Protein AF-A0A7S3WMW9-F1 (afdb_monomer_lite)

Structure (mmCIF, N/CA/C/O backbone):
data_AF-A0A7S3WMW9-F1
#
_entry.id   AF-A0A7S3WMW9-F1
#
loop_
_atom_site.group_PDB
_atom_site.id
_atom_site.type_symbol
_atom_site.label_atom_id
_atom_site.label_alt_id
_atom_site.label_comp_id
_atom_site.label_asym_id
_atom_site.label_entity_id
_atom_site.label_seq_id
_atom_site.pdbx_PDB_ins_code
_atom_site.Cartn_x
_atom_site.Cartn_y
_atom_site.Cartn_z
_atom_site.occupancy
_atom_site.B_iso_or_equiv
_atom_site.auth_seq_id
_atom_site.auth_comp_id
_atom_site.auth_asym_id
_atom_site.auth_atom_id
_atom_site.pdbx_PDB_model_num
ATOM 1 N N . PRO A 1 1 ? -44.914 -14.436 19.803 1.00 36.84 1 PRO A N 1
ATOM 2 C CA . PRO A 1 1 ? -43.518 -14.926 19.872 1.00 36.84 1 PRO A CA 1
ATOM 3 C C . PRO A 1 1 ? -42.727 -14.451 18.647 1.00 36.84 1 PRO A C 1
ATOM 5 O O . PRO A 1 1 ? -42.756 -15.069 17.588 1.00 36.84 1 PRO A O 1
ATOM 8 N N . SER A 1 2 ? -42.121 -13.276 18.787 1.00 37.09 2 SER A N 1
ATOM 9 C CA . SER A 1 2 ? -41.268 -12.629 17.792 1.00 37.09 2 SER A CA 1
ATOM 10 C C . SER A 1 2 ? -39.916 -13.338 17.712 1.00 37.09 2 SER A C 1
ATOM 12 O O . SER A 1 2 ? -39.215 -13.445 18.718 1.00 37.09 2 SER A O 1
ATOM 14 N N . LEU A 1 3 ? -39.563 -13.813 16.518 1.00 38.69 3 LEU A N 1
ATOM 15 C CA . LEU A 1 3 ? -38.209 -14.245 16.169 1.00 38.69 3 LEU A CA 1
ATOM 16 C C . LEU A 1 3 ? -37.216 -13.084 16.380 1.00 38.69 3 LEU A C 1
ATOM 18 O O . LEU A 1 3 ? -37.569 -11.941 16.075 1.00 38.69 3 LEU A O 1
ATOM 22 N N . PRO A 1 4 ? -35.995 -13.338 16.882 1.00 40.91 4 PRO A N 1
ATOM 23 C CA . PRO A 1 4 ? -34.992 -12.293 17.014 1.00 40.91 4 PRO A CA 1
ATOM 24 C C . PRO A 1 4 ? -34.474 -11.863 15.627 1.00 40.91 4 PRO A C 1
ATOM 26 O O . PRO A 1 4 ? -34.309 -12.706 14.739 1.00 40.91 4 PRO A O 1
ATOM 29 N N . PRO A 1 5 ? -34.184 -10.566 15.418 1.00 43.53 5 PRO A N 1
ATOM 30 C CA . PRO A 1 5 ? -33.549 -10.077 14.205 1.00 43.53 5 PRO A CA 1
ATOM 31 C C . PRO A 1 5 ? -32.049 -10.365 14.305 1.00 43.53 5 PRO A C 1
ATOM 33 O O . PRO A 1 5 ? -31.257 -9.524 14.718 1.00 43.53 5 PRO A O 1
ATOM 36 N N . SER A 1 6 ? -31.648 -11.588 13.985 1.00 45.81 6 SER A N 1
ATOM 37 C CA . SER A 1 6 ? -30.246 -12.000 14.075 1.00 45.81 6 SER A CA 1
ATOM 38 C C . SER A 1 6 ? -29.834 -12.768 12.835 1.00 45.81 6 SER A C 1
ATOM 40 O O . SER A 1 6 ? -29.403 -13.898 12.969 1.00 45.81 6 SER A O 1
ATOM 42 N N . LEU A 1 7 ? -30.007 -12.204 11.632 1.00 39.94 7 LEU A N 1
ATOM 43 C CA . LEU A 1 7 ? -29.475 -12.824 10.406 1.00 39.94 7 LEU A CA 1
ATOM 44 C C . LEU A 1 7 ? -29.319 -11.867 9.201 1.00 39.94 7 LEU A C 1
ATOM 46 O O . LEU A 1 7 ? -29.367 -12.320 8.065 1.00 39.94 7 LEU A O 1
ATOM 50 N N . LEU A 1 8 ? -29.111 -10.556 9.402 1.00 37.69 8 LEU A N 1
ATOM 51 C CA . LEU A 1 8 ? -28.807 -9.617 8.300 1.00 37.69 8 LEU A CA 1
ATOM 52 C C . LEU A 1 8 ? -27.834 -8.493 8.710 1.00 37.69 8 LEU A C 1
ATOM 54 O O . LEU A 1 8 ? -28.083 -7.314 8.484 1.00 37.69 8 LEU A O 1
ATOM 58 N N . LEU A 1 9 ? -26.685 -8.852 9.282 1.00 44.34 9 LEU A N 1
ATOM 59 C CA . LEU A 1 9 ? -25.475 -8.033 9.160 1.00 44.34 9 LEU A CA 1
ATOM 60 C C . LEU A 1 9 ? -24.528 -8.774 8.219 1.00 44.34 9 LEU A C 1
ATOM 62 O O . LEU A 1 9 ? -23.533 -9.359 8.633 1.00 44.34 9 LEU A O 1
ATOM 66 N N . THR A 1 10 ? -24.841 -8.757 6.923 1.00 47.41 10 THR A N 1
ATOM 67 C CA . THR A 1 10 ? -23.820 -8.931 5.884 1.00 47.41 10 THR A CA 1
ATOM 68 C C . THR A 1 10 ? -22.905 -7.711 5.962 1.00 47.41 10 THR A C 1
ATOM 70 O O . THR A 1 10 ? -23.066 -6.747 5.212 1.00 47.41 10 THR A O 1
ATOM 73 N N . GLY A 1 11 ? -22.028 -7.688 6.969 1.00 57.97 11 GLY A N 1
ATOM 74 C CA . GLY A 1 11 ? -21.088 -6.603 7.198 1.00 57.97 11 GLY A CA 1
ATOM 75 C C . GLY A 1 11 ? -20.238 -6.442 5.949 1.00 57.97 11 GLY A C 1
ATOM 76 O O . GLY A 1 11 ? -19.533 -7.365 5.547 1.00 57.97 11 GLY A O 1
ATOM 77 N N . ARG A 1 12 ? -20.331 -5.289 5.283 1.00 66.31 12 ARG A N 1
ATOM 78 C CA . ARG A 1 12 ? -19.432 -4.986 4.169 1.00 66.31 12 ARG A CA 1
ATOM 79 C C . ARG A 1 12 ? -18.025 -4.885 4.743 1.00 66.31 12 ARG A C 1
ATOM 81 O O . ARG A 1 12 ? -17.668 -3.889 5.358 1.00 66.31 12 ARG A O 1
ATOM 88 N N . HIS A 1 13 ? -17.238 -5.932 4.529 1.00 79.88 13 HIS A N 1
ATOM 89 C CA . HIS A 1 13 ? -15.827 -5.975 4.899 1.00 79.88 13 HIS A CA 1
ATOM 90 C C . HIS A 1 13 ? -14.958 -5.101 3.989 1.00 79.88 13 HIS A C 1
ATOM 92 O O . HIS A 1 13 ? -13.780 -4.956 4.277 1.00 79.88 13 HIS A O 1
ATOM 98 N N . LEU A 1 14 ? -15.527 -4.529 2.919 1.00 89.38 14 LEU A N 1
ATOM 99 C CA . LEU A 1 14 ? -14.852 -3.685 1.941 1.00 89.38 14 LEU A CA 1
ATOM 100 C C . LEU A 1 14 ? -15.710 -2.457 1.594 1.00 89.38 14 LEU A C 1
ATOM 102 O O . LEU A 1 14 ? -16.858 -2.590 1.150 1.00 89.38 14 LEU A O 1
ATOM 106 N N . ALA A 1 15 ? -15.116 -1.277 1.737 1.00 92.94 15 ALA A N 1
ATOM 107 C CA . ALA A 1 15 ? -15.576 -0.028 1.131 1.00 92.94 15 ALA A CA 1
ATOM 108 C C . ALA A 1 15 ? -14.519 0.477 0.142 1.00 92.94 15 ALA A C 1
ATOM 110 O O . ALA A 1 15 ? -13.333 0.205 0.335 1.00 92.94 15 ALA A O 1
ATOM 111 N N . VAL A 1 16 ? -14.950 1.149 -0.927 1.00 94.25 16 VAL A N 1
ATOM 112 C CA . VAL A 1 16 ? -14.072 1.654 -1.989 1.00 94.25 16 VAL A CA 1
ATOM 113 C C . VAL A 1 16 ? -14.471 3.084 -2.316 1.00 94.25 16 VAL A C 1
ATOM 115 O O . VAL A 1 16 ? -15.609 3.297 -2.723 1.00 94.25 16 VAL A O 1
ATOM 118 N N . GLU A 1 17 ? -13.515 4.004 -2.209 1.00 95.00 17 GLU A N 1
ATOM 119 C CA . GLU A 1 17 ? -13.615 5.376 -2.712 1.00 95.00 17 GLU A CA 1
ATOM 120 C C . GLU A 1 17 ? -12.823 5.470 -4.027 1.00 95.00 17 GLU A C 1
ATOM 122 O O . GLU A 1 17 ? -11.585 5.541 -4.002 1.00 95.00 17 GLU A O 1
ATOM 127 N N . PRO A 1 18 ? -13.482 5.351 -5.194 1.00 93.06 18 PRO A N 1
ATOM 128 C CA . PRO A 1 18 ? -12.828 5.543 -6.482 1.00 93.06 18 PRO A CA 1
ATOM 129 C C . PRO A 1 18 ? -12.613 7.034 -6.735 1.00 93.06 18 PRO A C 1
ATOM 131 O O . PRO A 1 18 ? -13.447 7.832 -6.324 1.00 93.06 18 PRO A O 1
ATOM 134 N N . ALA A 1 19 ? -11.561 7.398 -7.477 1.00 91.19 19 ALA A N 1
ATOM 135 C CA . ALA A 1 19 ? -11.359 8.794 -7.889 1.00 91.19 19 ALA A CA 1
ATOM 136 C C . ALA A 1 19 ? -11.361 9.761 -6.685 1.00 91.19 19 ALA A C 1
ATOM 138 O O . ALA A 1 19 ? -11.890 10.864 -6.752 1.00 91.19 19 ALA A O 1
ATOM 139 N N . ALA A 1 20 ? -10.825 9.299 -5.549 1.00 94.50 20 ALA A N 1
ATOM 140 C CA . ALA A 1 20 ? -10.916 10.032 -4.297 1.00 94.50 20 ALA A CA 1
ATOM 141 C C . ALA A 1 20 ? -10.121 11.340 -4.373 1.00 94.50 20 ALA A C 1
ATOM 143 O O . ALA A 1 20 ? -8.965 11.361 -4.816 1.00 94.50 20 ALA A O 1
ATOM 144 N N . SER A 1 21 ? -10.722 12.407 -3.866 1.00 96.38 21 SER A N 1
ATOM 145 C CA . SER A 1 21 ? -10.029 13.620 -3.462 1.00 96.38 21 SER A CA 1
ATOM 146 C C . SER A 1 21 ? -9.391 13.429 -2.085 1.00 96.38 21 SER A C 1
ATOM 148 O O . SER A 1 21 ? -9.721 12.508 -1.329 1.00 96.38 21 SER A O 1
ATOM 150 N N . ILE A 1 22 ? -8.483 14.330 -1.708 1.00 96.12 22 ILE A N 1
ATOM 151 C CA . ILE A 1 22 ? -7.931 14.331 -0.347 1.00 96.12 22 ILE A CA 1
ATOM 152 C C . ILE A 1 22 ? -9.018 14.563 0.719 1.00 96.12 22 ILE A C 1
ATOM 154 O O . ILE A 1 22 ? -8.889 14.079 1.844 1.00 96.12 22 ILE A O 1
ATOM 158 N N . GLY A 1 23 ? -10.098 15.268 0.358 1.00 95.88 23 GLY A N 1
ATOM 159 C CA . GLY A 1 23 ? -11.220 15.582 1.241 1.00 95.88 23 GLY A CA 1
ATOM 160 C C . GLY A 1 23 ? -12.137 14.395 1.536 1.00 95.88 23 GLY A C 1
ATOM 161 O O . GLY A 1 23 ? -12.837 14.427 2.544 1.00 95.88 23 GLY A O 1
ATOM 162 N N . ASP A 1 24 ? -12.098 13.337 0.722 1.00 95.88 24 ASP A N 1
ATOM 163 C CA . ASP A 1 24 ? -12.945 12.149 0.903 1.00 95.88 24 ASP A CA 1
ATOM 164 C C . ASP A 1 24 ? -12.414 11.199 1.982 1.00 95.88 24 ASP A C 1
ATOM 166 O O . ASP A 1 24 ? -13.161 10.393 2.541 1.00 95.88 24 ASP A O 1
ATOM 170 N N . LEU A 1 25 ? -11.127 11.307 2.328 1.00 95.69 25 LEU A N 1
ATOM 171 C CA . LEU A 1 25 ? -10.467 10.362 3.224 1.00 95.69 25 LEU A CA 1
ATOM 172 C C . LEU A 1 25 ? -11.045 10.393 4.647 1.00 95.69 25 LEU A C 1
ATOM 174 O O . LEU A 1 25 ? -11.422 9.343 5.168 1.00 95.69 25 LEU A O 1
ATOM 178 N N . ALA A 1 26 ? -11.140 11.564 5.283 1.00 95.69 26 ALA A N 1
ATOM 179 C CA . ALA A 1 26 ? -11.686 11.660 6.639 1.00 95.69 26 ALA A CA 1
ATOM 180 C C . ALA A 1 26 ? -13.173 11.240 6.722 1.00 95.69 26 ALA A C 1
ATOM 182 O O . ALA A 1 26 ? -13.501 10.433 7.601 1.00 95.69 26 ALA A O 1
ATOM 183 N N . PRO A 1 27 ? -14.071 11.686 5.815 1.00 95.69 27 PRO A N 1
ATOM 184 C CA . PRO A 1 27 ? -15.439 11.176 5.737 1.00 95.69 27 PRO A CA 1
ATOM 185 C C . PRO A 1 27 ? -15.517 9.653 5.583 1.00 95.69 27 PRO A C 1
ATOM 187 O O . PRO A 1 27 ? -16.262 9.011 6.324 1.00 95.69 27 PRO A O 1
ATOM 190 N N . ALA A 1 28 ? -14.722 9.058 4.687 1.00 94.81 28 ALA A N 1
ATOM 191 C CA . ALA A 1 28 ? -14.721 7.612 4.459 1.00 94.81 28 ALA A CA 1
ATOM 192 C C . ALA A 1 28 ? -14.232 6.832 5.689 1.00 94.81 28 ALA A C 1
ATOM 194 O O . ALA A 1 28 ? -14.814 5.814 6.073 1.00 94.81 28 ALA A O 1
ATOM 195 N N . VAL A 1 29 ? -13.186 7.325 6.357 1.00 94.94 29 VAL A N 1
ATOM 196 C CA . VAL A 1 29 ? -12.666 6.736 7.598 1.00 94.94 29 VAL A CA 1
ATOM 197 C C . VAL A 1 29 ? -13.723 6.755 8.698 1.00 94.94 29 VAL A C 1
ATOM 199 O O . VAL A 1 29 ? -13.946 5.725 9.337 1.00 94.94 29 VAL A O 1
ATOM 202 N N . LEU A 1 30 ? -14.409 7.885 8.882 1.00 94.44 30 LEU A N 1
ATOM 203 C CA . LEU A 1 30 ? -15.469 8.022 9.878 1.00 94.44 30 LEU A CA 1
ATOM 204 C C . LEU A 1 30 ? -16.670 7.120 9.560 1.00 94.44 30 LEU A C 1
ATOM 206 O O . LEU A 1 30 ? -17.203 6.462 10.452 1.00 94.44 30 LEU A O 1
ATOM 210 N N . ALA A 1 31 ? -17.078 7.061 8.290 1.00 93.25 31 ALA A N 1
ATOM 211 C CA . ALA A 1 31 ? -18.225 6.276 7.847 1.00 93.25 31 ALA A CA 1
ATOM 212 C C . ALA A 1 31 ? -17.987 4.760 7.947 1.00 93.25 31 ALA A C 1
ATOM 214 O O . ALA A 1 31 ? -18.914 4.005 8.246 1.00 93.25 31 ALA A O 1
ATOM 215 N N . HIS A 1 32 ? -16.758 4.302 7.695 1.00 92.81 32 HIS A N 1
ATOM 216 C CA . HIS A 1 32 ? -16.450 2.874 7.573 1.00 92.81 32 HIS A CA 1
ATOM 217 C C . HIS A 1 32 ? -15.672 2.284 8.748 1.00 92.81 32 HIS A C 1
ATOM 219 O O . HIS A 1 32 ? -15.615 1.059 8.871 1.00 92.81 32 HIS A O 1
ATOM 225 N N . ASN A 1 33 ? -15.093 3.119 9.616 1.00 92.62 33 ASN A N 1
ATOM 226 C CA . ASN A 1 33 ? -14.301 2.711 10.780 1.00 92.62 33 ASN A CA 1
ATOM 227 C C . ASN A 1 33 ? -13.330 1.541 10.466 1.00 92.62 33 ASN A C 1
ATOM 229 O O . ASN A 1 33 ? -13.438 0.449 11.055 1.00 92.62 33 ASN A O 1
ATOM 233 N N . PRO A 1 34 ? -12.435 1.721 9.472 1.00 95.19 34 PRO A N 1
ATOM 234 C CA . PRO A 1 34 ? -11.646 0.636 8.904 1.00 95.19 34 PRO A CA 1
ATOM 235 C C . PRO A 1 34 ? -10.569 0.123 9.860 1.00 95.19 34 PRO A C 1
ATOM 237 O O . PRO A 1 34 ? -10.027 0.861 10.679 1.00 95.19 34 PRO A O 1
ATOM 240 N N . ARG A 1 35 ? -10.189 -1.149 9.696 1.00 95.88 35 ARG A N 1
ATOM 241 C CA . ARG A 1 35 ? -8.972 -1.718 10.300 1.00 95.88 35 ARG A CA 1
ATOM 242 C C . ARG A 1 35 ? -7.744 -1.512 9.420 1.00 95.88 35 ARG A C 1
ATOM 244 O O . ARG A 1 35 ? -6.632 -1.399 9.933 1.00 95.88 35 ARG A O 1
ATOM 251 N N . ILE A 1 36 ? -7.942 -1.481 8.104 1.00 97.62 36 ILE A N 1
ATOM 252 C CA . ILE A 1 36 ? -6.885 -1.288 7.111 1.00 97.62 36 ILE A CA 1
ATOM 253 C C . ILE A 1 36 ? -7.376 -0.285 6.074 1.00 97.62 36 ILE A C 1
ATOM 255 O O . ILE A 1 36 ? -8.487 -0.445 5.569 1.00 97.62 36 ILE A O 1
ATOM 259 N N . ILE A 1 37 ? -6.543 0.699 5.744 1.00 97.69 37 ILE A N 1
ATOM 260 C CA . ILE A 1 37 ? -6.730 1.604 4.604 1.00 97.69 37 ILE A CA 1
ATOM 261 C C . ILE A 1 37 ? -5.693 1.240 3.545 1.00 97.69 37 ILE A C 1
ATOM 263 O O . ILE A 1 37 ? -4.505 1.198 3.846 1.00 97.69 37 ILE A O 1
ATOM 267 N N . LEU A 1 38 ? -6.123 1.000 2.313 1.00 97.38 38 LEU A N 1
ATOM 268 C CA . LEU A 1 38 ? -5.262 0.851 1.143 1.00 97.38 38 LEU A CA 1
ATOM 269 C C . LEU A 1 38 ? -5.376 2.096 0.288 1.00 97.38 38 LEU A C 1
ATOM 271 O O . LEU A 1 38 ? -6.463 2.377 -0.196 1.00 97.38 38 LEU A O 1
ATOM 275 N N . PHE A 1 39 ? -4.264 2.771 0.031 1.00 97.31 39 PHE A N 1
ATOM 276 C CA . PHE A 1 39 ? -4.144 3.626 -1.141 1.00 97.31 39 PHE A CA 1
ATOM 277 C C . PHE A 1 39 ? -3.572 2.783 -2.278 1.00 97.31 39 PHE A C 1
ATOM 279 O O . PHE A 1 39 ? -2.481 2.236 -2.127 1.00 97.31 39 PHE A O 1
ATOM 286 N N . SER A 1 40 ? -4.275 2.679 -3.404 1.00 94.69 40 SER A N 1
ATOM 287 C CA . SER A 1 40 ? -3.759 2.031 -4.610 1.00 94.69 40 SER A CA 1
ATOM 288 C C . SER A 1 40 ? -3.815 3.008 -5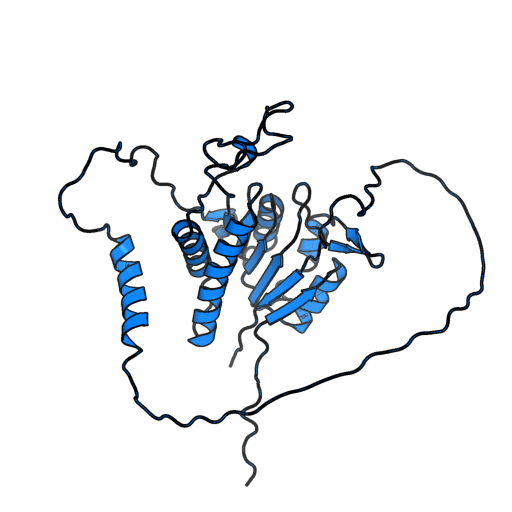.772 1.00 94.69 40 SER A C 1
ATOM 290 O O . SER A 1 40 ? -4.901 3.358 -6.233 1.00 94.69 40 SER A O 1
ATOM 292 N N . GLY A 1 41 ? -2.650 3.437 -6.249 1.00 92.19 41 GLY A N 1
ATOM 293 C CA . GLY A 1 41 ? -2.566 4.438 -7.302 1.00 92.19 41 GLY A CA 1
ATOM 294 C C . GLY A 1 41 ? -1.143 4.905 -7.565 1.00 92.19 41 GLY A C 1
ATOM 295 O O . GLY A 1 41 ? -0.170 4.385 -7.013 1.00 92.19 41 GLY A O 1
ATOM 296 N N . HIS A 1 42 ? -1.030 5.911 -8.425 1.00 93.31 42 HIS A N 1
ATOM 297 C CA . HIS A 1 42 ? 0.254 6.522 -8.722 1.00 93.31 42 HIS A CA 1
ATOM 298 C C . HIS A 1 42 ? 0.729 7.411 -7.577 1.00 93.31 42 HIS A C 1
ATOM 300 O O . HIS A 1 42 ? -0.044 7.986 -6.809 1.00 93.31 42 HIS A O 1
ATOM 306 N N . SER A 1 43 ? 2.040 7.553 -7.513 1.00 93.06 43 SER A N 1
ATOM 307 C CA . SER A 1 43 ? 2.717 8.506 -6.659 1.00 93.06 43 SER A CA 1
ATOM 308 C C . SER A 1 43 ? 3.819 9.175 -7.462 1.00 93.06 43 SER A C 1
ATOM 310 O O . SER A 1 43 ? 4.509 8.546 -8.268 1.00 93.06 43 SER A O 1
ATOM 312 N N . PHE A 1 44 ? 3.986 10.469 -7.238 1.00 92.19 44 PHE A N 1
ATOM 313 C CA . PHE A 1 44 ? 4.957 11.292 -7.939 1.00 92.19 44 PHE A CA 1
ATOM 314 C C . PHE A 1 44 ? 5.875 11.912 -6.899 1.00 92.19 44 PHE A C 1
ATOM 316 O O . PHE A 1 44 ? 5.426 12.647 -6.025 1.00 92.19 44 PHE A O 1
ATOM 323 N N . MET A 1 45 ? 7.162 11.557 -6.954 1.00 85.88 45 MET A N 1
ATOM 324 C CA . MET A 1 45 ? 8.167 11.999 -5.975 1.00 85.88 45 MET A CA 1
ATOM 325 C C . MET A 1 45 ? 7.762 11.714 -4.511 1.00 85.88 45 MET A C 1
ATOM 327 O O . MET A 1 45 ? 8.101 12.465 -3.602 1.00 85.88 45 MET A O 1
ATOM 331 N N . GLY A 1 46 ? 7.018 10.625 -4.284 1.00 82.94 46 GLY A N 1
ATOM 332 C CA . GLY A 1 46 ? 6.536 10.213 -2.961 1.00 82.94 46 GLY A CA 1
ATOM 333 C C . GLY A 1 46 ? 5.219 10.853 -2.502 1.00 82.94 46 GLY A C 1
ATOM 334 O O . GLY A 1 46 ? 4.693 10.431 -1.472 1.00 82.94 46 GLY A O 1
ATOM 335 N N . SER A 1 47 ? 4.651 11.801 -3.256 1.00 92.25 47 SER A N 1
ATOM 336 C CA . SER A 1 47 ? 3.285 12.299 -3.037 1.00 92.25 47 SER A CA 1
ATOM 337 C C . SER A 1 47 ? 2.267 11.390 -3.713 1.00 92.25 47 SER A C 1
ATOM 339 O O . SER A 1 47 ? 2.466 10.981 -4.856 1.00 92.25 47 SER A O 1
ATOM 341 N N . LEU A 1 48 ? 1.180 11.072 -3.015 1.00 96.56 48 LEU A N 1
ATOM 342 C CA . LEU A 1 48 ? 0.085 10.255 -3.541 1.00 96.56 48 LEU A CA 1
ATOM 343 C C . LEU A 1 48 ? -0.753 11.068 -4.535 1.00 96.56 48 LEU A C 1
ATOM 345 O O . LEU A 1 48 ? -1.021 12.238 -4.279 1.00 96.56 48 LEU A O 1
ATOM 349 N N . ALA A 1 49 ? -1.173 10.452 -5.640 1.00 96.69 49 ALA A N 1
ATOM 350 C CA . ALA A 1 49 ? -2.065 11.080 -6.610 1.00 96.69 49 ALA A CA 1
ATOM 351 C C . ALA A 1 49 ? -3.537 10.934 -6.191 1.00 96.69 49 ALA A C 1
ATOM 353 O O . ALA A 1 49 ? -4.075 9.821 -6.175 1.00 96.69 49 ALA A O 1
ATOM 354 N N . PHE A 1 50 ? -4.167 12.067 -5.890 1.00 96.69 50 PHE A N 1
ATOM 355 C CA . PHE A 1 50 ? -5.607 12.213 -5.660 1.00 96.69 50 PHE A CA 1
ATOM 356 C C . PHE A 1 50 ? -6.267 12.916 -6.851 1.00 96.69 50 PHE A C 1
ATOM 358 O O . PHE A 1 50 ? -5.578 13.403 -7.748 1.00 96.69 50 PHE A O 1
ATOM 365 N N . GLU A 1 51 ? -7.593 12.947 -6.878 1.00 95.94 51 GLU A N 1
ATOM 366 C CA . GLU A 1 51 ? -8.371 13.591 -7.937 1.00 95.94 51 GLU A CA 1
ATOM 367 C C . GLU A 1 51 ? -8.981 14.910 -7.441 1.00 95.94 51 GLU A C 1
ATOM 369 O O . GLU A 1 51 ? -9.471 15.004 -6.316 1.00 95.94 51 GLU A O 1
ATOM 374 N N . LEU A 1 52 ? -8.911 15.951 -8.270 1.00 94.44 52 LEU A N 1
ATOM 375 C CA . LEU A 1 52 ? -9.663 17.194 -8.088 1.00 94.44 52 LEU A CA 1
ATOM 376 C C . LEU A 1 52 ? -11.057 17.061 -8.708 1.00 94.44 52 LEU A C 1
ATOM 378 O O . LEU A 1 52 ? -11.255 16.265 -9.621 1.00 94.44 52 LEU A O 1
ATOM 382 N N . ASP A 1 53 ? -11.985 17.936 -8.320 1.00 91.69 53 ASP A N 1
ATOM 383 C CA . ASP A 1 53 ? -13.364 17.967 -8.841 1.00 91.69 53 ASP A CA 1
ATOM 384 C C . ASP A 1 53 ? -13.465 18.062 -10.378 1.00 91.69 53 ASP A C 1
ATOM 386 O O . ASP A 1 53 ? -14.483 17.708 -10.970 1.00 91.69 53 ASP A O 1
ATOM 390 N N . ASP A 1 54 ? -12.418 18.556 -11.045 1.00 92.69 54 ASP A N 1
ATOM 391 C CA . ASP A 1 54 ? -12.338 18.664 -12.504 1.00 92.69 54 ASP A CA 1
ATOM 392 C C . ASP A 1 54 ? -11.604 17.494 -13.190 1.00 92.69 54 ASP A C 1
ATOM 394 O O . ASP A 1 54 ? -11.312 17.561 -14.389 1.00 92.69 54 ASP A O 1
ATOM 398 N N . GLY A 1 55 ? -11.307 16.424 -12.448 1.00 91.31 55 GLY A N 1
ATOM 399 C CA . GLY A 1 55 ? -10.643 15.211 -12.928 1.00 91.31 55 GLY A CA 1
ATOM 400 C C . GLY A 1 55 ? -9.129 15.344 -13.119 1.00 91.31 55 GLY A C 1
ATOM 401 O O . GLY A 1 55 ? -8.492 14.455 -13.690 1.00 91.31 55 GLY A O 1
ATOM 402 N N . ARG A 1 56 ? -8.521 16.463 -12.700 1.00 94.38 56 ARG A N 1
ATOM 403 C CA . ARG A 1 56 ? -7.058 16.619 -12.699 1.00 94.38 56 ARG A CA 1
ATOM 404 C C . ARG A 1 56 ? -6.429 15.940 -11.485 1.00 94.38 56 ARG A C 1
ATOM 406 O O . ARG A 1 56 ? -7.071 15.726 -10.464 1.00 94.38 56 ARG A O 1
ATOM 413 N N . ILE A 1 57 ? -5.134 15.646 -11.601 1.00 95.19 57 ILE A N 1
ATOM 414 C CA . ILE A 1 57 ? -4.339 15.079 -10.509 1.00 95.19 57 ILE A CA 1
ATOM 415 C C . ILE A 1 57 ? -4.038 16.166 -9.473 1.00 95.19 57 ILE A C 1
ATOM 417 O O . ILE A 1 57 ? -3.490 17.215 -9.818 1.00 95.19 57 ILE A O 1
ATOM 421 N N . ASP A 1 58 ? -4.326 15.861 -8.213 1.00 96.00 58 ASP A N 1
ATOM 422 C CA . ASP A 1 58 ? -3.809 16.550 -7.036 1.00 96.00 58 ASP A CA 1
ATOM 423 C C . ASP A 1 58 ? -2.650 15.758 -6.413 1.00 96.00 58 ASP A C 1
ATOM 425 O O . ASP A 1 58 ? -2.666 14.525 -6.365 1.00 96.00 58 ASP A O 1
ATOM 429 N N . LEU A 1 59 ? -1.642 16.474 -5.914 1.00 96.56 59 LEU A N 1
ATOM 430 C CA . LEU A 1 59 ? -0.475 15.918 -5.223 1.00 96.56 59 LEU A CA 1
ATOM 431 C C . LEU A 1 59 ? -0.347 16.572 -3.843 1.00 96.56 59 LEU A C 1
ATOM 433 O O . LEU A 1 59 ? 0.583 17.359 -3.618 1.00 96.56 59 LEU A O 1
ATOM 437 N N . PRO A 1 60 ? -1.270 16.274 -2.913 1.00 95.56 60 PRO A N 1
ATOM 438 C CA . PRO A 1 60 ? -1.284 16.911 -1.611 1.00 95.56 60 PRO A CA 1
ATOM 439 C C . PRO A 1 60 ? 0.027 16.646 -0.853 1.00 95.56 60 PRO A C 1
ATOM 441 O O . PRO A 1 60 ? 0.622 15.565 -0.965 1.00 95.56 60 PRO A O 1
ATOM 444 N N . PRO A 1 61 ? 0.503 17.614 -0.049 1.00 95.62 61 PRO A N 1
ATOM 445 C CA . PRO A 1 61 ? 1.666 17.399 0.799 1.00 95.62 61 PRO A CA 1
ATOM 446 C C . PRO A 1 61 ? 1.373 16.305 1.833 1.00 95.62 61 PRO A C 1
ATOM 448 O O . PRO A 1 61 ? 0.237 16.139 2.271 1.00 95.62 61 PRO A O 1
ATOM 451 N N . ALA A 1 62 ? 2.414 15.611 2.303 1.00 95.00 62 ALA A N 1
ATOM 452 C CA . ALA A 1 62 ? 2.279 14.531 3.289 1.00 95.00 62 ALA A CA 1
ATOM 453 C C . ALA A 1 62 ? 1.426 14.920 4.513 1.00 95.00 62 ALA A C 1
ATOM 455 O O . ALA A 1 62 ? 0.579 14.142 4.940 1.00 95.00 62 ALA A O 1
ATO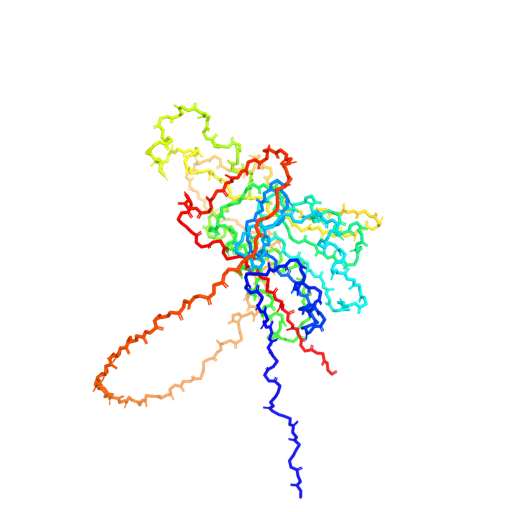M 456 N N . ALA A 1 63 ? 1.600 16.142 5.028 1.00 96.12 63 ALA A N 1
ATOM 457 C CA . ALA A 1 63 ? 0.843 16.651 6.172 1.00 96.12 63 ALA A CA 1
ATOM 458 C C . ALA A 1 63 ? -0.676 16.699 5.922 1.00 96.12 63 ALA A C 1
ATOM 460 O O . ALA A 1 63 ? -1.444 16.474 6.850 1.00 96.12 63 ALA A O 1
ATOM 461 N N . ALA A 1 64 ? -1.111 16.951 4.682 1.00 96.25 64 ALA A N 1
ATOM 462 C CA . ALA A 1 64 ? -2.528 16.983 4.333 1.00 96.25 64 ALA A CA 1
ATOM 463 C C . ALA A 1 64 ? -3.162 15.588 4.344 1.00 96.25 64 ALA A C 1
ATOM 465 O O . ALA A 1 64 ? -4.327 15.476 4.696 1.00 96.25 64 ALA A O 1
ATOM 466 N N . PHE A 1 65 ? -2.407 14.536 4.001 1.00 96.31 65 PHE A N 1
ATOM 467 C CA . PHE A 1 65 ? -2.860 13.147 4.145 1.00 96.31 65 PHE A CA 1
ATOM 468 C C . PHE A 1 65 ? -2.878 12.714 5.609 1.00 96.31 65 PHE A C 1
ATOM 470 O O . PHE A 1 65 ? -3.851 12.123 6.069 1.00 96.31 65 PHE A O 1
ATOM 477 N N . ILE A 1 66 ? -1.811 13.022 6.352 1.00 96.81 66 ILE A N 1
ATOM 478 C CA . ILE A 1 66 ? -1.686 12.618 7.755 1.00 96.81 66 ILE A CA 1
ATOM 479 C C . ILE A 1 66 ? -2.789 13.258 8.606 1.00 96.81 66 ILE A C 1
ATOM 481 O O . ILE A 1 66 ? -3.391 12.570 9.423 1.00 96.81 66 ILE A O 1
ATOM 485 N N . SER A 1 67 ? -3.133 14.526 8.356 1.00 96.31 67 SER A N 1
ATOM 486 C CA . SER A 1 67 ? -4.193 15.224 9.093 1.00 96.31 67 SER A CA 1
ATOM 487 C C . SER A 1 67 ? -5.601 14.654 8.886 1.00 96.31 67 SER A C 1
ATOM 489 O O . SER A 1 67 ? -6.489 14.965 9.678 1.00 96.31 67 SER A O 1
ATOM 491 N N . GLN A 1 68 ? -5.820 13.809 7.870 1.00 95.75 68 GLN A N 1
ATOM 492 C CA . GLN A 1 68 ? -7.097 13.104 7.679 1.00 95.75 68 GLN A CA 1
ATOM 493 C C . GLN A 1 68 ? -7.259 11.901 8.614 1.00 95.75 68 GLN A C 1
ATOM 495 O O . GLN A 1 68 ? -8.332 11.301 8.667 1.00 95.75 68 GLN A O 1
ATOM 500 N N . LEU A 1 69 ? -6.195 11.507 9.318 1.00 95.94 69 LEU A N 1
ATOM 501 C CA . LEU A 1 69 ? -6.164 10.320 10.157 1.00 95.94 69 LEU A CA 1
ATOM 502 C C . LEU A 1 69 ? -5.906 10.716 11.611 1.00 95.94 69 LEU A C 1
ATOM 504 O O . LEU A 1 69 ? -4.977 11.450 11.931 1.00 95.94 69 LEU A O 1
ATOM 508 N N . SER A 1 70 ? -6.717 10.180 12.515 1.00 94.50 70 SER A N 1
ATOM 509 C CA . SER A 1 70 ? -6.488 10.284 13.953 1.00 94.50 70 SER A CA 1
ATOM 510 C C . SER A 1 70 ? -6.998 9.035 14.659 1.00 94.50 70 SER A C 1
ATOM 512 O O . SER A 1 70 ? -7.793 8.268 14.109 1.00 94.50 70 SER A O 1
ATOM 514 N N . ARG A 1 71 ? -6.544 8.807 15.894 1.00 93.38 71 ARG A N 1
ATOM 515 C CA . ARG A 1 71 ? -7.008 7.665 16.692 1.00 93.38 71 ARG A CA 1
ATOM 516 C C . ARG A 1 71 ? -8.472 7.826 17.103 1.00 93.38 71 ARG A C 1
ATOM 518 O O . ARG A 1 71 ? -9.175 6.832 17.243 1.00 93.38 71 ARG A O 1
ATOM 525 N N . GLU A 1 72 ? -8.928 9.059 17.266 1.00 93.38 72 GLU A N 1
ATOM 526 C CA . GLU A 1 72 ? -10.301 9.398 17.627 1.00 93.38 72 GLU A CA 1
ATOM 527 C C . GLU A 1 72 ? -11.256 9.133 16.458 1.00 93.38 72 GLU A C 1
ATOM 529 O O . GLU A 1 72 ? -12.322 8.557 16.660 1.00 93.38 72 GLU A O 1
ATOM 534 N N . ALA A 1 73 ? -10.859 9.501 15.234 1.00 89.50 73 ALA A N 1
ATOM 535 C CA . ALA A 1 73 ? -11.655 9.275 14.028 1.00 89.50 73 ALA A CA 1
ATOM 536 C C . ALA A 1 73 ? -11.572 7.824 13.523 1.00 89.50 73 ALA A C 1
ATOM 538 O O . ALA A 1 73 ? -12.524 7.321 12.930 1.00 89.50 73 ALA A O 1
ATOM 539 N N . ALA A 1 74 ? -10.448 7.141 13.768 1.00 91.75 74 ALA A N 1
ATOM 540 C CA . ALA A 1 74 ? -10.166 5.797 13.269 1.00 91.75 74 ALA A CA 1
ATOM 541 C C . ALA A 1 74 ? -9.725 4.835 14.393 1.00 91.75 74 ALA A C 1
ATOM 543 O O . ALA A 1 74 ? -8.628 4.268 14.337 1.00 91.75 74 ALA A O 1
ATOM 544 N N . PRO A 1 75 ? -10.557 4.591 15.423 1.00 94.19 75 PRO A N 1
ATOM 545 C CA . PRO A 1 75 ? -10.148 3.850 16.622 1.00 94.19 75 PRO A CA 1
ATOM 546 C C . PRO A 1 75 ? -9.748 2.396 16.347 1.00 94.19 75 PRO A C 1
ATOM 548 O O . PRO A 1 75 ? -9.058 1.769 17.152 1.00 94.19 75 PRO A O 1
ATOM 551 N N . ARG A 1 76 ? -10.187 1.841 15.214 1.00 94.56 76 ARG A N 1
ATOM 552 C CA . ARG A 1 76 ? -9.916 0.458 14.807 1.00 94.56 76 ARG A CA 1
ATOM 553 C C . ARG A 1 76 ? -8.774 0.320 13.821 1.00 94.56 76 ARG A C 1
ATOM 555 O O . ARG A 1 76 ? -8.399 -0.820 13.536 1.00 94.56 76 ARG A O 1
ATOM 562 N N . LEU A 1 77 ? -8.262 1.429 13.294 1.00 97.06 77 LEU A N 1
ATOM 563 C CA . LEU A 1 77 ? -7.223 1.407 12.284 1.00 97.06 77 LEU A CA 1
ATOM 564 C C . LEU A 1 77 ? -5.968 0.756 12.877 1.00 97.06 77 LEU A C 1
ATOM 566 O O . LEU A 1 77 ? -5.592 0.984 14.025 1.00 97.06 77 LEU A O 1
ATOM 570 N N . GLN A 1 78 ? -5.355 -0.124 12.099 1.00 97.06 78 GLN A N 1
ATOM 571 C CA . GLN A 1 78 ? -4.148 -0.865 12.470 1.00 97.06 78 GLN A CA 1
ATOM 572 C C . GLN A 1 78 ? -3.074 -0.713 11.403 1.00 97.06 78 GLN A C 1
ATOM 574 O O . GLN A 1 78 ? -1.886 -0.725 11.724 1.00 97.06 78 GLN A O 1
ATOM 579 N N . CYS A 1 79 ? -3.484 -0.573 10.137 1.00 98.44 79 CYS A N 1
ATOM 580 C CA . CYS A 1 79 ? -2.556 -0.472 9.028 1.00 98.44 79 CYS A CA 1
ATOM 581 C C . CYS A 1 79 ? -3.008 0.508 7.945 1.00 98.44 79 CYS A C 1
ATOM 583 O O . CYS A 1 79 ? -4.170 0.512 7.542 1.00 98.44 79 CYS A O 1
ATOM 585 N N . VAL A 1 80 ? -2.058 1.290 7.436 1.00 98.56 80 VAL A N 1
ATOM 586 C CA . VAL A 1 80 ? -2.179 1.966 6.141 1.00 98.56 80 VAL A CA 1
ATOM 587 C C . VAL A 1 80 ? -1.251 1.259 5.156 1.00 98.56 80 VAL A C 1
ATOM 589 O O . VAL A 1 80 ? -0.057 1.124 5.403 1.00 98.56 80 VAL A O 1
ATOM 592 N N . PHE A 1 81 ? -1.785 0.800 4.033 1.00 98.56 81 PHE A N 1
ATOM 593 C CA . PHE A 1 81 ? -1.022 0.231 2.935 1.00 98.56 81 PHE A CA 1
ATOM 594 C C . PHE A 1 81 ? -0.958 1.253 1.794 1.00 98.56 81 PHE A C 1
ATOM 596 O O . PHE A 1 81 ? -1.931 1.492 1.086 1.00 98.56 81 PHE A O 1
ATOM 603 N N . LEU A 1 82 ? 0.206 1.874 1.627 1.00 98.19 82 LEU A N 1
ATOM 604 C CA . LEU A 1 82 ? 0.532 2.805 0.553 1.00 98.19 82 LEU A CA 1
ATOM 605 C C . LEU A 1 82 ? 1.046 2.031 -0.668 1.00 98.19 82 LEU A C 1
ATOM 607 O O . LEU A 1 82 ? 2.253 1.885 -0.878 1.00 98.19 82 LEU A O 1
ATOM 611 N N . ASN A 1 83 ? 0.129 1.503 -1.474 1.00 97.00 83 ASN A N 1
ATOM 612 C CA . ASN A 1 83 ? 0.447 0.746 -2.678 1.00 97.00 83 ASN A CA 1
ATOM 613 C C . ASN A 1 83 ? 0.719 1.677 -3.873 1.00 97.00 83 ASN A C 1
ATOM 615 O O . ASN A 1 83 ? -0.087 1.796 -4.794 1.00 97.00 83 ASN A O 1
ATOM 619 N N . GLY A 1 84 ? 1.871 2.346 -3.821 1.00 95.25 84 GLY A N 1
ATOM 620 C CA . GLY A 1 84 ? 2.423 3.184 -4.886 1.00 95.25 84 GLY A CA 1
ATOM 621 C C . GLY A 1 84 ? 3.936 3.364 -4.726 1.00 95.25 84 GLY A C 1
ATOM 622 O O . GLY A 1 84 ? 4.472 3.187 -3.627 1.00 95.25 84 GLY A O 1
ATOM 623 N N . CYS A 1 85 ? 4.627 3.708 -5.814 1.00 96.56 85 CYS A N 1
ATOM 624 C CA . CYS A 1 85 ? 6.086 3.863 -5.880 1.00 96.56 85 CYS A CA 1
ATOM 625 C C . CYS A 1 85 ? 6.638 4.890 -4.867 1.00 96.56 85 CYS A C 1
ATOM 627 O O . CYS A 1 85 ? 6.049 5.944 -4.642 1.00 96.56 85 CYS A O 1
ATOM 629 N N . HIS A 1 86 ? 7.813 4.647 -4.286 1.00 96.75 86 HIS A N 1
ATOM 630 C CA . HIS A 1 86 ? 8.519 5.625 -3.432 1.00 96.75 86 HIS A CA 1
ATOM 631 C C . HIS A 1 86 ? 7.683 6.255 -2.291 1.00 96.75 86 HIS A C 1
ATOM 633 O O . HIS A 1 86 ? 7.908 7.397 -1.890 1.00 96.75 86 HIS A O 1
ATOM 639 N N . THR A 1 87 ? 6.728 5.518 -1.730 1.00 97.62 87 THR A N 1
ATOM 640 C CA . THR A 1 87 ? 5.829 5.978 -0.657 1.00 97.62 87 THR A CA 1
ATOM 641 C C . THR A 1 87 ? 6.434 5.870 0.746 1.00 97.62 87 THR A C 1
ATOM 643 O O . THR A 1 87 ? 5.836 6.329 1.719 1.00 97.62 87 THR A O 1
ATOM 646 N N . ALA A 1 88 ? 7.639 5.308 0.880 1.00 97.00 88 ALA A N 1
ATOM 647 C CA . ALA A 1 88 ? 8.286 5.089 2.176 1.00 97.00 88 ALA A CA 1
ATOM 648 C C . ALA A 1 88 ? 8.521 6.367 3.000 1.00 97.00 88 ALA A C 1
ATOM 650 O O . ALA A 1 88 ? 8.441 6.316 4.225 1.00 97.00 88 ALA A O 1
ATOM 651 N N . ALA A 1 89 ? 8.766 7.516 2.359 1.00 97.06 89 ALA A N 1
ATOM 652 C CA . ALA A 1 89 ? 8.934 8.785 3.071 1.00 97.06 89 ALA A CA 1
ATOM 653 C C . ALA A 1 89 ? 7.637 9.233 3.772 1.00 97.06 89 ALA A C 1
ATOM 655 O O . ALA A 1 89 ? 7.677 9.663 4.924 1.00 97.06 89 ALA A O 1
ATOM 656 N N . LEU A 1 90 ? 6.485 9.087 3.105 1.00 97.88 90 LEU A N 1
ATOM 657 C CA . LEU A 1 90 ? 5.173 9.318 3.715 1.00 97.88 90 LEU A CA 1
ATOM 658 C C . LEU A 1 90 ? 4.898 8.290 4.818 1.00 97.88 90 LEU A C 1
ATOM 660 O O . LEU A 1 90 ? 4.462 8.658 5.905 1.00 97.88 90 LEU A O 1
ATOM 664 N N . GLY A 1 91 ? 5.210 7.016 4.566 1.00 97.88 91 GLY A N 1
ATOM 665 C CA . GLY A 1 91 ? 5.032 5.960 5.559 1.00 97.88 91 GLY A CA 1
ATOM 666 C C . GLY A 1 91 ? 5.832 6.186 6.842 1.00 97.88 91 GLY A C 1
ATOM 667 O O . GLY A 1 91 ? 5.314 5.960 7.931 1.00 97.88 91 GLY A O 1
ATOM 668 N N . HIS A 1 92 ? 7.060 6.695 6.735 1.00 97.88 92 HIS A N 1
ATOM 669 C CA . HIS A 1 92 ? 7.878 7.023 7.900 1.00 97.88 92 HIS A CA 1
ATOM 670 C C . HIS A 1 92 ? 7.239 8.127 8.751 1.00 97.88 92 HIS A C 1
ATOM 672 O O . HIS A 1 92 ? 7.142 7.974 9.966 1.00 97.88 92 HIS A O 1
ATOM 678 N N . LYS A 1 93 ? 6.745 9.198 8.114 1.00 97.69 93 LYS A N 1
ATOM 679 C CA . LYS A 1 93 ? 6.046 10.297 8.802 1.00 97.69 93 LYS A CA 1
ATOM 680 C C . LYS A 1 93 ? 4.755 9.830 9.473 1.00 97.69 93 LYS A C 1
ATOM 682 O O . LYS A 1 93 ? 4.499 10.192 10.612 1.00 97.69 93 LYS A O 1
ATOM 687 N N . LEU A 1 94 ? 3.979 8.971 8.806 1.00 97.69 94 LEU A N 1
ATOM 688 C CA . LEU A 1 94 ? 2.768 8.378 9.384 1.00 97.69 94 LEU A CA 1
ATOM 689 C C . LEU A 1 94 ? 3.064 7.617 10.683 1.00 97.69 94 LEU A C 1
ATOM 691 O O . LEU A 1 94 ? 2.341 7.786 11.655 1.00 97.69 94 LEU A O 1
ATOM 695 N N . VAL A 1 95 ? 4.117 6.794 10.719 1.00 97.88 95 VAL A N 1
ATOM 696 C CA . VAL A 1 95 ? 4.483 6.034 11.929 1.00 97.88 95 VAL A CA 1
ATOM 697 C C . VAL A 1 95 ? 5.064 6.938 13.019 1.00 97.88 95 VAL A C 1
ATOM 699 O O . VAL A 1 95 ? 4.849 6.686 14.203 1.00 97.88 95 VAL A O 1
ATOM 702 N N . GLU A 1 96 ? 5.793 7.986 12.637 1.00 96.62 96 GLU A N 1
ATOM 703 C CA . GLU A 1 96 ? 6.330 8.983 13.566 1.00 96.62 96 GLU A CA 1
ATOM 704 C C . GLU A 1 96 ? 5.213 9.777 14.263 1.00 96.62 96 GLU A C 1
ATOM 706 O O . GLU A 1 96 ? 5.222 9.903 15.488 1.00 96.62 96 GLU A O 1
ATOM 711 N N . GLU A 1 97 ? 4.219 10.246 13.504 1.00 96.19 97 GLU A N 1
ATOM 712 C CA . GLU A 1 97 ? 3.083 11.018 14.025 1.00 96.19 97 GLU A CA 1
ATOM 713 C C . GLU A 1 97 ? 2.009 10.131 14.680 1.00 96.19 97 GLU A C 1
ATOM 715 O O . GLU A 1 97 ? 1.354 10.542 15.639 1.00 96.19 97 GLU A O 1
ATOM 720 N N . MET A 1 98 ? 1.852 8.883 14.222 1.00 96.31 98 MET A N 1
ATOM 721 C CA . MET A 1 98 ? 0.901 7.906 14.764 1.00 96.31 98 MET A CA 1
ATOM 722 C C . MET A 1 98 ? 1.599 6.587 15.143 1.00 96.31 98 MET A C 1
ATOM 724 O O . MET A 1 98 ? 1.440 5.577 14.453 1.00 96.31 98 MET A O 1
ATOM 728 N N . PRO A 1 99 ? 2.301 6.526 16.294 1.00 95.81 99 PRO A N 1
ATOM 729 C CA . PRO A 1 99 ? 3.099 5.360 16.706 1.00 95.81 99 PRO A CA 1
ATOM 730 C C . PRO A 1 99 ? 2.334 4.041 16.882 1.00 95.81 99 PRO A C 1
ATOM 732 O O . PRO A 1 99 ? 2.938 2.984 17.034 1.00 95.81 99 PRO A O 1
ATOM 735 N N . TRP A 1 100 ? 1.006 4.079 16.923 1.00 95.19 100 TRP A N 1
ATOM 736 C CA . TRP A 1 100 ? 0.170 2.885 17.019 1.00 95.19 100 TRP A CA 1
ATOM 737 C C . TRP A 1 100 ? -0.139 2.239 15.664 1.00 95.19 100 TRP A C 1
ATOM 739 O O . TRP A 1 100 ? -0.670 1.129 15.630 1.00 95.19 100 TRP A O 1
ATOM 749 N N . LEU A 1 101 ? 0.144 2.942 14.568 1.00 96.75 101 LEU A N 1
ATOM 750 C CA . LEU A 1 101 ? -0.148 2.521 13.210 1.00 96.75 101 LEU A CA 1
ATOM 751 C C . LEU A 1 101 ? 1.049 1.770 12.618 1.00 96.75 101 LEU A C 1
ATOM 753 O O . LEU A 1 101 ? 2.197 2.189 12.756 1.00 96.75 101 LEU A O 1
ATOM 757 N N . CYS A 1 102 ? 0.777 0.679 11.906 1.00 97.81 102 CYS A N 1
ATOM 758 C CA . CYS A 1 102 ? 1.754 0.064 11.014 1.00 97.81 102 CYS A CA 1
ATOM 759 C C . CYS A 1 102 ? 1.542 0.561 9.579 1.00 97.81 102 CYS A C 1
ATOM 761 O O . CYS A 1 102 ? 0.404 0.735 9.144 1.00 97.81 102 CYS A O 1
ATOM 763 N N . VAL A 1 103 ? 2.605 0.742 8.801 1.00 98.69 103 VAL A N 1
ATOM 764 C CA . VAL A 1 103 ? 2.491 1.198 7.409 1.00 98.69 103 VAL A CA 1
ATOM 765 C C . VAL A 1 103 ? 3.204 0.250 6.462 1.00 98.69 103 VAL A C 1
ATOM 767 O O . VAL A 1 103 ? 4.392 -0.000 6.619 1.00 98.69 103 VAL A O 1
ATOM 770 N N . ILE A 1 104 ? 2.494 -0.263 5.460 1.00 98.62 104 ILE A N 1
ATOM 771 C CA . ILE A 1 104 ? 3.105 -0.990 4.342 1.00 98.62 104 ILE A CA 1
ATOM 772 C C . ILE A 1 104 ? 3.318 0.002 3.206 1.00 98.62 104 ILE A C 1
ATOM 774 O O . ILE A 1 104 ? 2.403 0.742 2.857 1.00 98.62 104 ILE A O 1
ATOM 778 N N . CYS A 1 105 ? 4.511 0.044 2.626 1.00 98.06 105 CYS A N 1
ATOM 779 C CA . CYS A 1 105 ? 4.849 1.010 1.579 1.00 98.06 105 CYS A CA 1
ATOM 780 C C . CYS A 1 105 ? 5.987 0.511 0.687 1.00 98.06 105 CYS A C 1
ATOM 782 O O . CYS A 1 105 ? 6.721 -0.405 1.064 1.00 98.06 105 CYS A O 1
ATOM 784 N N . TRP A 1 106 ? 6.179 1.157 -0.463 1.00 97.31 106 TRP A N 1
ATOM 785 C CA . TRP A 1 106 ? 7.266 0.848 -1.393 1.00 97.31 106 TRP A CA 1
ATOM 786 C C . TRP A 1 106 ? 8.406 1.865 -1.273 1.00 97.31 106 TRP A C 1
ATOM 788 O O . TRP A 1 106 ? 8.193 3.077 -1.326 1.00 97.31 106 TRP A O 1
ATOM 798 N N . CYS A 1 107 ? 9.642 1.385 -1.128 1.00 96.44 107 CYS A N 1
ATOM 799 C CA . CYS A 1 107 ? 10.843 2.227 -1.095 1.00 96.44 107 CYS A CA 1
ATOM 800 C C . CYS A 1 107 ? 11.346 2.624 -2.495 1.00 96.44 107 CYS A C 1
ATOM 802 O O . CYS A 1 107 ? 12.094 3.590 -2.621 1.00 96.44 107 CYS A O 1
ATOM 804 N N . SER A 1 108 ? 10.949 1.890 -3.531 1.00 95.75 108 SER A N 1
ATOM 805 C CA . SER A 1 108 ? 11.430 2.028 -4.910 1.00 95.75 108 SER A CA 1
ATOM 806 C C . SER A 1 108 ? 10.272 2.234 -5.889 1.00 95.75 108 SER A C 1
ATOM 808 O O . SER A 1 108 ? 9.104 2.253 -5.480 1.00 95.75 108 SER A O 1
ATOM 810 N N . ILE A 1 109 ? 10.581 2.302 -7.188 1.00 95.25 109 ILE A N 1
ATOM 811 C CA . ILE A 1 109 ? 9.591 1.944 -8.206 1.00 95.25 109 ILE A CA 1
ATOM 812 C C . ILE A 1 109 ? 9.190 0.477 -8.028 1.00 95.25 109 ILE A C 1
ATOM 814 O O . ILE A 1 109 ? 9.976 -0.339 -7.533 1.00 95.25 109 ILE A O 1
ATOM 818 N N . THR A 1 110 ? 7.961 0.142 -8.396 1.00 94.88 110 THR A N 1
ATOM 819 C CA . THR A 1 110 ? 7.448 -1.225 -8.327 1.00 94.88 110 THR A CA 1
ATOM 820 C C . THR A 1 110 ? 6.777 -1.599 -9.633 1.00 94.88 110 THR A C 1
ATOM 822 O O . THR A 1 110 ? 6.175 -0.759 -10.296 1.00 94.88 110 THR A O 1
ATOM 825 N N . GLU A 1 111 ? 6.915 -2.862 -10.009 1.00 95.25 111 GLU A N 1
ATOM 826 C CA . GLU A 1 111 ? 6.162 -3.432 -11.110 1.00 95.25 111 GLU A CA 1
ATOM 827 C C . GLU A 1 111 ? 4.734 -3.759 -10.664 1.00 95.25 111 GLU A C 1
ATOM 829 O O . GLU A 1 111 ? 4.530 -4.450 -9.663 1.00 95.25 111 GLU A O 1
ATOM 834 N N . ASP A 1 112 ? 3.744 -3.344 -11.455 1.00 95.75 112 ASP A N 1
ATOM 835 C CA . ASP A 1 112 ? 2.323 -3.589 -11.189 1.00 95.75 112 ASP A CA 1
ATOM 836 C C . ASP A 1 112 ? 2.011 -5.060 -10.889 1.00 95.75 112 ASP A C 1
ATOM 838 O O . ASP A 1 112 ? 1.245 -5.371 -9.975 1.00 95.75 112 ASP A O 1
ATOM 842 N N . ALA A 1 113 ? 2.602 -5.998 -11.635 1.00 96.88 113 ALA A N 1
ATOM 843 C CA . ALA A 1 113 ? 2.356 -7.420 -11.427 1.00 96.88 113 ALA A CA 1
ATOM 844 C C . ALA A 1 113 ? 2.878 -7.898 -10.061 1.00 96.88 113 ALA A C 1
ATOM 846 O O . ALA A 1 113 ? 2.174 -8.638 -9.367 1.00 96.88 113 ALA A O 1
ATOM 847 N N . ALA A 1 114 ? 4.048 -7.411 -9.643 1.00 97.50 114 ALA A N 1
ATOM 848 C CA . ALA A 1 114 ? 4.629 -7.696 -8.338 1.00 97.50 114 ALA A CA 1
ATOM 849 C C . ALA A 1 114 ? 3.811 -7.057 -7.204 1.00 97.50 114 ALA A C 1
ATOM 851 O O . ALA A 1 114 ? 3.535 -7.717 -6.198 1.00 97.50 114 ALA A O 1
ATOM 852 N N . ALA A 1 115 ? 3.351 -5.816 -7.389 1.00 97.81 115 ALA A N 1
ATOM 853 C CA . ALA A 1 115 ? 2.498 -5.120 -6.432 1.00 97.81 115 ALA A CA 1
ATOM 854 C C . ALA A 1 115 ? 1.148 -5.827 -6.235 1.00 97.81 115 ALA A C 1
ATOM 856 O O . ALA A 1 115 ? 0.717 -6.048 -5.101 1.00 97.81 115 ALA A O 1
ATOM 857 N N . ARG A 1 116 ? 0.511 -6.279 -7.323 1.00 98.06 116 ARG A N 1
ATOM 858 C CA . ARG A 1 116 ? -0.703 -7.107 -7.250 1.00 98.06 116 ARG A CA 1
ATOM 859 C C . ARG A 1 116 ? -0.444 -8.446 -6.570 1.00 98.06 116 ARG A C 1
ATOM 861 O O . ARG A 1 116 ? -1.276 -8.874 -5.773 1.00 98.06 116 ARG A O 1
ATOM 868 N N . ALA A 1 117 ? 0.670 -9.116 -6.867 1.00 98.50 117 ALA A N 1
ATOM 869 C CA . ALA A 1 117 ? 1.008 -10.397 -6.248 1.00 98.50 117 ALA A CA 1
ATOM 870 C C . ALA A 1 117 ? 1.163 -10.253 -4.729 1.00 98.50 117 ALA A C 1
ATOM 872 O O . ALA A 1 117 ? 0.585 -11.039 -3.977 1.00 98.50 117 ALA A O 1
ATOM 873 N N . PHE A 1 118 ? 1.865 -9.205 -4.289 1.00 98.56 118 PHE A N 1
ATOM 874 C CA . PHE A 1 118 ? 1.978 -8.853 -2.879 1.00 98.56 118 PHE A CA 1
ATOM 875 C C . PHE A 1 118 ? 0.610 -8.582 -2.249 1.00 98.56 118 PHE A C 1
ATOM 877 O O . PHE A 1 118 ? 0.244 -9.236 -1.273 1.00 98.56 118 PHE A O 1
ATOM 884 N N . ALA A 1 119 ? -0.157 -7.649 -2.824 1.00 98.31 119 ALA A N 1
ATOM 885 C CA . ALA A 1 119 ? -1.452 -7.243 -2.291 1.00 98.31 119 ALA A CA 1
ATOM 886 C C . ALA A 1 119 ? -2.418 -8.429 -2.201 1.00 98.31 119 ALA A C 1
ATOM 888 O O . ALA A 1 119 ? -3.106 -8.579 -1.198 1.00 98.31 119 ALA A O 1
ATOM 889 N N . THR A 1 120 ? -2.414 -9.317 -3.198 1.00 98.44 120 THR A N 1
ATOM 890 C CA . THR A 1 120 ? -3.243 -10.527 -3.167 1.00 98.44 120 THR A CA 1
ATOM 891 C C . THR A 1 120 ? -2.867 -11.417 -1.984 1.00 98.44 120 THR A C 1
ATOM 893 O O . THR A 1 120 ? -3.736 -11.791 -1.215 1.00 98.44 120 THR A O 1
ATOM 896 N N . GLY A 1 121 ? -1.579 -11.710 -1.773 1.00 98.50 121 GLY A N 1
ATOM 897 C CA . GLY A 1 121 ? -1.158 -12.592 -0.675 1.00 98.50 121 GLY A CA 1
ATOM 898 C C . GLY A 1 121 ? -1.397 -11.973 0.702 1.00 98.50 121 GLY A C 1
ATOM 899 O O . GLY A 1 121 ? -1.726 -12.677 1.654 1.00 98.50 121 GLY A O 1
ATOM 900 N N . PHE A 1 122 ? -1.277 -10.647 0.793 1.00 98.56 122 PHE A N 1
ATOM 901 C CA . PHE A 1 122 ? -1.632 -9.888 1.984 1.00 98.56 122 PHE A CA 1
ATOM 902 C C . PHE A 1 122 ? -3.134 -9.982 2.286 1.00 98.56 122 PHE A C 1
ATOM 904 O O . PHE A 1 122 ? -3.513 -10.315 3.407 1.00 98.56 122 PHE A O 1
ATOM 911 N N . TYR A 1 123 ? -3.994 -9.715 1.299 1.00 97.75 123 TYR A N 1
ATOM 912 C CA . TYR A 1 123 ? -5.443 -9.712 1.502 1.00 97.75 123 TYR A CA 1
ATOM 913 C C . TYR A 1 123 ? -6.060 -11.105 1.600 1.00 97.75 123 TYR A C 1
ATOM 915 O O . TYR A 1 123 ? -7.043 -11.240 2.320 1.00 97.75 123 TYR A O 1
ATOM 923 N N . ASP A 1 124 ? -5.468 -12.132 0.985 1.00 98.00 124 ASP A N 1
ATOM 924 C CA . ASP A 1 124 ? -5.837 -13.531 1.235 1.00 98.00 124 ASP A CA 1
ATOM 925 C C . ASP A 1 124 ? -5.680 -13.844 2.732 1.00 98.00 124 ASP A C 1
ATOM 927 O O . ASP A 1 124 ? -6.616 -14.302 3.378 1.00 98.00 124 ASP A O 1
ATOM 931 N N . ALA A 1 125 ? -4.533 -13.481 3.322 1.00 97.81 125 ALA A N 1
ATOM 932 C CA . ALA A 1 125 ? -4.283 -13.678 4.748 1.00 97.81 125 ALA A CA 1
ATOM 933 C C . ALA A 1 125 ? -5.243 -12.873 5.640 1.00 97.81 125 ALA A C 1
ATOM 935 O O . ALA A 1 125 ? -5.722 -13.371 6.657 1.00 97.81 125 ALA A O 1
ATOM 936 N N . VAL A 1 126 ? -5.532 -11.620 5.275 1.00 96.81 126 VAL A N 1
ATOM 937 C CA . VAL A 1 126 ? -6.513 -10.793 5.996 1.00 96.81 126 VAL A CA 1
ATOM 938 C C . VAL A 1 126 ? -7.911 -11.409 5.917 1.00 96.81 126 VAL A C 1
ATOM 940 O O . VAL A 1 126 ? -8.601 -11.466 6.934 1.00 96.81 126 VAL A O 1
ATOM 943 N N . GLY A 1 127 ? -8.316 -11.876 4.734 1.00 95.12 127 GLY A N 1
ATOM 944 C CA . GLY A 1 127 ? -9.580 -12.571 4.512 1.00 95.12 127 GLY A CA 1
ATOM 945 C C . GLY A 1 127 ? -9.688 -13.831 5.364 1.00 95.12 127 GLY A C 1
ATOM 946 O O . GLY A 1 127 ? -10.703 -14.014 6.031 1.00 95.12 127 GLY A O 1
ATOM 947 N N . ASP A 1 128 ? -8.618 -14.625 5.434 1.00 95.94 128 ASP A N 1
ATOM 948 C CA . ASP A 1 128 ? -8.544 -15.813 6.286 1.00 95.94 128 ASP A CA 1
ATOM 949 C C . ASP A 1 128 ? -8.712 -15.461 7.771 1.00 95.94 128 ASP A C 1
ATOM 951 O O . ASP A 1 128 ? -9.474 -16.128 8.471 1.00 95.94 128 ASP A O 1
ATOM 955 N N . PHE A 1 129 ? -8.064 -14.403 8.275 1.00 95.69 129 PHE A N 1
ATOM 956 C CA . PHE A 1 129 ? -8.258 -13.985 9.671 1.00 95.69 129 PHE A CA 1
ATOM 957 C C . PHE A 1 129 ? -9.703 -13.571 9.943 1.00 95.69 129 PHE A C 1
ATOM 959 O O . PHE A 1 129 ? -10.263 -13.958 10.961 1.00 95.69 129 PHE A O 1
ATOM 966 N N . ILE A 1 130 ? -10.319 -12.816 9.030 1.00 92.31 130 ILE A N 1
ATOM 967 C CA . ILE A 1 130 ? -11.713 -12.383 9.177 1.00 92.31 130 ILE A CA 1
ATOM 968 C C . ILE A 1 130 ? -12.657 -13.591 9.156 1.00 92.31 130 ILE A C 1
ATOM 970 O O . ILE A 1 130 ? -13.529 -13.685 10.015 1.00 92.31 130 ILE A O 1
ATOM 974 N N . PHE A 1 131 ? -12.470 -14.515 8.211 1.00 92.00 131 PHE A N 1
ATOM 975 C CA . PHE A 1 131 ? -13.309 -15.703 8.056 1.00 92.00 131 PHE A CA 1
ATOM 976 C C . PHE A 1 131 ? -13.256 -16.624 9.279 1.00 92.00 131 PHE A C 1
ATOM 978 O O . PHE A 1 131 ? -14.272 -17.189 9.669 1.00 92.00 131 PHE A O 1
ATOM 985 N N . ASN A 1 132 ? -12.081 -16.752 9.898 1.00 92.94 132 ASN A N 1
ATOM 986 C CA . ASN A 1 132 ? -11.881 -17.574 11.091 1.00 92.94 132 ASN A CA 1
ATOM 987 C C . ASN A 1 132 ? -12.105 -16.804 12.407 1.00 92.94 132 ASN A C 1
ATOM 989 O O . ASN A 1 132 ? -11.767 -17.320 13.470 1.00 92.94 132 ASN A O 1
ATOM 993 N N . GLU A 1 133 ? -12.632 -15.575 12.348 1.00 90.56 133 GLU A N 1
ATOM 994 C CA . GLU A 1 133 ? -12.855 -14.702 13.512 1.00 90.56 133 GLU A CA 1
ATOM 995 C C . GLU A 1 133 ? -11.582 -14.448 14.352 1.00 90.56 133 GLU A C 1
ATOM 997 O O . GLU A 1 133 ? -11.627 -14.170 15.552 1.00 90.56 133 GLU A O 1
ATOM 1002 N N . GLU A 1 134 ? -10.412 -14.509 13.714 1.00 92.81 134 GLU A N 1
ATOM 1003 C CA . GLU A 1 134 ? -9.122 -14.229 14.331 1.00 92.81 134 GLU A CA 1
ATOM 1004 C C . GLU A 1 134 ? -8.807 -12.726 14.339 1.00 92.81 134 GLU A C 1
ATOM 1006 O O . GLU A 1 134 ? -9.263 -11.925 13.515 1.00 92.81 134 GLU A O 1
ATOM 1011 N N . GLN A 1 135 ? -7.923 -12.324 15.254 1.00 93.31 135 GLN A N 1
ATOM 1012 C CA . GLN A 1 135 ? -7.323 -10.999 15.187 1.00 93.31 135 GLN A CA 1
ATOM 1013 C C . GLN A 1 135 ? -6.470 -10.869 13.917 1.00 93.31 135 GLN A C 1
ATOM 1015 O O . GLN A 1 135 ? -5.596 -11.696 13.652 1.00 93.31 135 GLN A O 1
ATOM 1020 N N . ILE A 1 136 ? -6.665 -9.776 13.176 1.00 95.31 136 ILE A N 1
ATOM 1021 C CA . ILE A 1 136 ? -5.820 -9.443 12.028 1.00 95.31 136 ILE A CA 1
ATOM 1022 C C . ILE A 1 136 ? -4.379 -9.225 12.504 1.00 95.31 136 ILE A C 1
ATOM 1024 O O . ILE A 1 136 ? -4.095 -8.333 13.305 1.00 95.31 136 ILE A O 1
ATOM 1028 N N . ARG A 1 137 ? -3.459 -10.033 11.975 1.00 96.44 137 ARG A N 1
ATOM 1029 C CA . ARG A 1 137 ? -2.021 -9.954 12.256 1.00 96.44 137 ARG A CA 1
ATOM 1030 C C . ARG A 1 137 ? -1.296 -9.349 11.058 1.00 96.44 137 ARG A C 1
ATOM 1032 O O . ARG A 1 137 ? -0.898 -10.073 10.149 1.00 96.44 137 ARG A O 1
ATOM 1039 N N . ILE A 1 138 ? -1.117 -8.025 11.071 1.00 97.50 138 ILE A N 1
ATOM 1040 C CA . ILE A 1 138 ? -0.527 -7.257 9.955 1.00 97.50 138 ILE A CA 1
ATOM 1041 C C . ILE A 1 138 ? 0.846 -7.792 9.543 1.00 97.50 138 ILE A C 1
ATOM 1043 O O . ILE A 1 138 ? 1.101 -7.971 8.356 1.00 97.50 138 ILE A O 1
ATOM 1047 N N . GLU A 1 139 ? 1.709 -8.110 10.509 1.00 96.50 139 GLU A N 1
ATOM 1048 C CA . GLU A 1 139 ? 3.034 -8.666 10.223 1.00 96.50 139 GLU A CA 1
ATOM 1049 C C . GLU A 1 139 ? 2.953 -10.008 9.476 1.00 96.50 139 GLU A C 1
ATOM 1051 O O . GLU A 1 139 ? 3.650 -10.218 8.484 1.00 96.50 139 GLU A O 1
ATOM 1056 N N . LEU A 1 140 ? 2.075 -10.917 9.910 1.00 97.06 140 LEU A N 1
ATOM 1057 C CA . LEU A 1 140 ? 1.909 -12.211 9.247 1.00 97.06 140 LEU A CA 1
ATOM 1058 C C . LEU A 1 140 ? 1.330 -12.044 7.836 1.00 97.06 140 LEU A C 1
ATOM 1060 O O . LEU A 1 140 ? 1.819 -12.682 6.905 1.00 97.06 140 LEU A O 1
ATOM 1064 N N . ALA A 1 141 ? 0.344 -11.159 7.662 1.00 98.19 141 ALA A N 1
ATOM 1065 C CA . ALA A 1 141 ? -0.202 -10.834 6.345 1.00 98.19 141 ALA A CA 1
ATOM 1066 C C . ALA A 1 141 ? 0.871 -10.244 5.413 1.00 98.19 141 ALA A C 1
ATOM 1068 O O . ALA A 1 141 ? 0.959 -10.632 4.250 1.00 98.19 141 ALA A O 1
ATOM 1069 N N . TYR A 1 142 ? 1.745 -9.372 5.926 1.00 98.38 142 TYR A N 1
ATOM 1070 C CA . TYR A 1 142 ? 2.890 -8.838 5.185 1.00 98.38 142 TYR A CA 1
ATOM 1071 C C . TYR A 1 142 ? 3.829 -9.955 4.700 1.00 98.38 142 TYR A C 1
ATOM 1073 O O . TYR A 1 142 ? 4.181 -10.006 3.518 1.00 98.38 142 TYR A O 1
ATOM 1081 N N . TRP A 1 143 ? 4.181 -10.905 5.575 1.00 98.00 143 TRP A N 1
ATOM 1082 C CA . TRP A 1 143 ? 5.011 -12.053 5.197 1.00 98.00 143 TRP A CA 1
ATOM 1083 C C . TRP A 1 143 ? 4.347 -12.959 4.152 1.00 98.00 143 TRP A C 1
ATOM 1085 O O . TRP A 1 143 ? 5.031 -13.470 3.264 1.00 98.00 143 TRP A O 1
ATOM 1095 N N . LEU A 1 144 ? 3.028 -13.149 4.222 1.00 98.19 144 LEU A N 1
ATOM 1096 C CA . LEU A 1 144 ? 2.274 -13.938 3.242 1.00 98.19 144 LEU A CA 1
ATOM 1097 C C . LEU A 1 144 ? 2.144 -13.221 1.888 1.00 98.19 144 LEU A C 1
ATOM 1099 O O . LEU A 1 144 ? 2.245 -13.874 0.847 1.00 98.19 144 LEU A O 1
ATOM 1103 N N . GLY A 1 145 ? 2.056 -11.887 1.886 1.00 98.19 145 GLY A N 1
ATOM 1104 C CA . GLY A 1 145 ? 2.201 -11.066 0.682 1.00 98.19 145 GLY A CA 1
ATOM 1105 C C . GLY A 1 145 ? 3.558 -11.271 0.005 1.00 98.19 145 GLY A C 1
ATOM 1106 O O . GLY A 1 145 ? 3.623 -11.600 -1.181 1.00 98.19 145 GLY A O 1
ATOM 1107 N N . LEU A 1 146 ? 4.652 -11.179 0.771 1.00 98.12 146 LEU A N 1
ATOM 1108 C CA . LEU A 1 146 ? 6.003 -11.461 0.269 1.00 98.12 146 LEU A CA 1
ATOM 1109 C C . LEU A 1 146 ? 6.142 -12.894 -0.250 1.00 98.12 146 LEU A C 1
ATOM 1111 O O . LEU A 1 146 ? 6.717 -13.115 -1.315 1.00 98.12 146 LEU A O 1
ATOM 1115 N N . LYS A 1 147 ? 5.600 -13.880 0.471 1.00 97.62 147 LYS A N 1
ATOM 1116 C CA . LYS A 1 147 ? 5.616 -15.277 0.029 1.00 97.62 147 LYS A CA 1
ATOM 1117 C C . LYS A 1 147 ? 4.961 -15.417 -1.348 1.00 97.62 147 LYS A C 1
ATOM 1119 O O . LYS A 1 147 ? 5.557 -16.032 -2.230 1.00 97.62 147 LYS A O 1
ATOM 1124 N N . ARG A 1 148 ? 3.784 -14.813 -1.554 1.00 98.38 148 ARG A N 1
ATOM 1125 C CA . ARG A 1 148 ? 3.083 -14.866 -2.844 1.00 98.38 148 ARG A CA 1
ATOM 1126 C C . ARG A 1 148 ? 3.879 -14.195 -3.964 1.00 98.38 148 ARG A C 1
ATOM 1128 O O . ARG A 1 148 ? 3.913 -14.739 -5.064 1.00 98.38 148 ARG A O 1
ATOM 1135 N N . MET A 1 149 ? 4.561 -13.078 -3.693 1.00 97.38 149 MET A N 1
ATOM 1136 C CA . MET A 1 149 ? 5.499 -12.488 -4.660 1.00 97.38 149 MET A CA 1
ATOM 1137 C C . MET A 1 149 ? 6.567 -13.503 -5.088 1.00 97.38 149 MET A C 1
ATOM 1139 O O . MET A 1 149 ? 6.749 -13.743 -6.280 1.00 97.38 149 MET A O 1
ATOM 1143 N N . TYR A 1 150 ? 7.249 -14.123 -4.120 1.00 97.50 150 TYR A N 1
ATOM 1144 C CA . TYR A 1 150 ? 8.334 -15.065 -4.396 1.00 97.50 150 TYR A CA 1
ATOM 1145 C C . TYR A 1 150 ? 7.866 -16.318 -5.136 1.00 97.50 150 TYR A C 1
ATOM 1147 O O . TYR A 1 150 ? 8.542 -16.741 -6.079 1.00 97.50 150 TYR A O 1
ATOM 1155 N N . ASP A 1 151 ? 6.716 -16.876 -4.743 1.00 97.94 151 ASP A N 1
ATOM 1156 C CA . ASP A 1 151 ? 6.094 -18.033 -5.396 1.00 97.94 151 ASP A CA 1
ATOM 1157 C C . ASP A 1 151 ? 5.763 -17.743 -6.872 1.00 97.94 151 ASP A C 1
ATOM 1159 O O . ASP A 1 151 ? 5.844 -18.639 -7.709 1.00 97.94 151 ASP A O 1
ATOM 1163 N N . GLN A 1 152 ? 5.424 -16.492 -7.205 1.00 98.12 152 GLN A N 1
ATOM 1164 C CA . GLN A 1 152 ? 5.146 -16.046 -8.577 1.00 98.12 152 GLN A CA 1
ATOM 1165 C C . GLN A 1 152 ? 6.400 -15.602 -9.349 1.00 98.12 152 GLN A C 1
ATOM 1167 O O . GLN A 1 152 ? 6.294 -15.142 -10.482 1.00 98.12 152 GLN A O 1
ATOM 1172 N N . GLY A 1 153 ? 7.592 -15.758 -8.768 1.00 97.06 153 GLY A N 1
ATOM 1173 C CA . GLY A 1 153 ? 8.861 -15.434 -9.423 1.00 97.06 153 GLY A CA 1
ATOM 1174 C C . GLY A 1 153 ? 9.351 -14.001 -9.209 1.00 97.06 153 GLY A C 1
ATOM 1175 O O . GLY A 1 153 ? 10.486 -13.704 -9.573 1.00 97.06 153 GLY A O 1
ATOM 1176 N N . PHE A 1 154 ? 8.578 -13.142 -8.542 1.00 97.56 154 PHE A N 1
ATOM 1177 C CA . PHE A 1 154 ? 9.003 -11.779 -8.231 1.00 97.56 154 PHE A CA 1
ATOM 1178 C C . PHE A 1 154 ? 10.093 -11.762 -7.156 1.00 97.56 154 PHE A C 1
ATOM 1180 O O . PHE A 1 154 ? 10.233 -12.680 -6.340 1.00 97.56 154 PHE A O 1
ATOM 1187 N N . ARG A 1 155 ? 10.899 -10.704 -7.160 1.00 96.88 155 ARG A N 1
ATOM 1188 C CA . ARG A 1 155 ? 12.054 -10.524 -6.272 1.00 96.88 155 ARG A CA 1
ATOM 1189 C C . ARG A 1 155 ? 12.120 -9.095 -5.774 1.00 96.88 155 ARG A C 1
ATOM 1191 O O . ARG A 1 155 ? 11.824 -8.171 -6.531 1.00 96.88 155 ARG A O 1
ATOM 1198 N N . LEU A 1 156 ? 12.541 -8.934 -4.523 1.00 96.81 156 LEU A N 1
ATOM 1199 C CA . LEU A 1 156 ? 12.758 -7.620 -3.940 1.00 96.81 156 LEU A CA 1
ATOM 1200 C C . LEU A 1 156 ? 14.036 -6.976 -4.466 1.00 96.81 156 LEU A C 1
ATOM 1202 O O . LEU A 1 156 ? 15.056 -7.639 -4.636 1.00 96.81 156 LEU A O 1
ATOM 1206 N N . GLY A 1 157 ? 13.968 -5.668 -4.659 1.00 95.50 157 GLY A N 1
ATOM 1207 C CA . GLY A 1 157 ? 15.071 -4.824 -5.104 1.00 95.50 157 GLY A CA 1
ATOM 1208 C C . GLY A 1 157 ? 14.531 -3.624 -5.865 1.00 95.50 157 GLY A C 1
ATOM 1209 O O . GLY A 1 157 ? 13.340 -3.582 -6.169 1.00 95.50 157 GLY A O 1
ATOM 1210 N N . ASP A 1 158 ? 15.386 -2.641 -6.127 1.00 95.69 158 ASP A N 1
ATOM 1211 C CA . ASP A 1 158 ? 15.005 -1.438 -6.862 1.00 95.69 158 ASP A CA 1
ATOM 1212 C C . ASP A 1 158 ? 15.189 -1.659 -8.372 1.00 95.69 158 ASP A C 1
ATOM 1214 O O . ASP A 1 158 ? 16.330 -1.745 -8.829 1.00 95.69 158 ASP A O 1
ATOM 1218 N N . PRO A 1 159 ? 14.109 -1.747 -9.172 1.00 95.19 159 PRO A N 1
ATOM 1219 C CA . PRO A 1 159 ? 14.237 -1.916 -10.616 1.00 95.19 159 PRO A CA 1
ATOM 1220 C C . PRO A 1 159 ? 14.963 -0.738 -11.282 1.00 95.19 159 PRO A C 1
ATOM 1222 O O . PRO A 1 159 ? 15.576 -0.920 -12.333 1.00 95.19 159 PRO A O 1
ATOM 1225 N N . ALA A 1 160 ? 14.962 0.452 -10.661 1.00 93.00 160 ALA A N 1
ATOM 1226 C CA . ALA A 1 160 ? 15.604 1.647 -11.204 1.00 93.00 160 ALA A CA 1
ATOM 1227 C C . ALA A 1 160 ? 17.119 1.478 -11.395 1.00 93.00 160 ALA A C 1
ATOM 1229 O O . ALA A 1 160 ? 17.694 2.136 -12.258 1.00 93.00 160 ALA A O 1
ATOM 1230 N N . THR A 1 161 ? 17.767 0.569 -10.654 1.00 94.06 161 THR A N 1
ATOM 1231 C CA . THR A 1 161 ? 19.211 0.305 -10.795 1.00 94.06 161 THR A CA 1
ATOM 1232 C C . THR A 1 161 ? 19.563 -0.485 -12.054 1.00 94.06 161 THR A C 1
ATOM 1234 O O . THR A 1 161 ? 20.737 -0.576 -12.400 1.00 94.06 161 THR A O 1
ATOM 1237 N N . TYR A 1 162 ? 18.568 -1.074 -12.719 1.00 92.50 162 TYR A N 1
ATOM 1238 C CA . TYR A 1 162 ? 18.734 -1.849 -13.949 1.00 92.50 162 TYR A CA 1
ATOM 1239 C C . TYR A 1 162 ? 18.256 -1.092 -15.183 1.00 92.50 162 TYR A C 1
ATOM 1241 O O . TYR A 1 162 ? 18.651 -1.438 -16.297 1.00 92.50 162 TYR A O 1
ATOM 1249 N N . LEU A 1 163 ? 17.413 -0.070 -14.992 1.00 88.62 163 LEU A N 1
ATOM 1250 C CA . LEU A 1 163 ? 16.850 0.697 -16.091 1.00 88.62 163 LEU A CA 1
ATOM 1251 C C . LEU A 1 163 ? 17.952 1.264 -16.979 1.00 88.62 163 LEU A C 1
ATOM 1253 O O . LEU A 1 163 ? 19.019 1.699 -16.543 1.00 88.62 163 LEU A O 1
ATOM 1257 N N . HIS A 1 164 ? 17.662 1.229 -18.265 1.00 87.44 164 HIS A N 1
ATOM 1258 C CA . HIS A 1 164 ? 18.597 1.618 -19.290 1.00 87.44 164 HIS A CA 1
ATOM 1259 C C . HIS A 1 164 ? 19.012 3.095 -19.193 1.00 87.44 164 HIS A C 1
ATOM 1261 O O . HIS A 1 164 ? 18.185 3.966 -18.901 1.00 87.44 164 HIS A O 1
ATOM 1267 N N . PRO A 1 165 ? 20.280 3.406 -19.513 1.00 83.12 165 PRO A N 1
ATOM 1268 C CA . PRO A 1 165 ? 20.684 4.782 -19.730 1.00 83.12 165 PRO A CA 1
ATOM 1269 C C . PRO A 1 165 ? 20.029 5.337 -21.009 1.00 83.12 165 PRO A C 1
ATOM 1271 O O . PRO A 1 165 ? 19.659 4.572 -21.909 1.00 83.12 165 PRO A O 1
ATOM 1274 N N . PRO A 1 166 ? 19.933 6.672 -21.147 1.00 82.38 166 PRO A N 1
ATOM 1275 C CA . PRO A 1 166 ? 19.468 7.294 -22.381 1.00 82.38 166 PRO A CA 1
ATOM 1276 C C . PRO A 1 166 ? 20.235 6.773 -23.608 1.00 82.38 166 PRO A C 1
ATOM 1278 O O . PRO A 1 166 ? 21.462 6.701 -23.596 1.00 82.38 166 PRO A O 1
ATOM 1281 N N . GLY A 1 167 ? 19.511 6.418 -24.674 1.00 80.56 167 GLY A N 1
ATOM 1282 C CA . GLY A 1 167 ? 20.102 5.938 -25.931 1.00 80.56 167 GLY A CA 1
ATOM 1283 C C . GLY A 1 167 ? 20.410 4.437 -25.985 1.00 80.56 167 GLY A C 1
ATOM 1284 O O . GLY A 1 167 ? 20.976 3.979 -26.976 1.00 80.56 167 GLY A O 1
ATOM 1285 N N . HIS A 1 168 ? 20.027 3.653 -24.971 1.00 81.44 168 HIS A N 1
ATOM 1286 C CA . HIS A 1 168 ? 20.177 2.200 -25.028 1.00 81.44 168 HIS A CA 1
ATOM 1287 C C . HIS A 1 168 ? 19.346 1.594 -26.186 1.00 81.44 168 HIS A C 1
ATOM 1289 O O . HIS A 1 168 ? 18.167 1.942 -26.322 1.00 81.44 168 HIS A O 1
ATOM 1295 N N . PRO A 1 169 ? 19.895 0.648 -26.982 1.00 80.94 169 PRO A N 1
ATOM 1296 C CA . PRO A 1 169 ? 19.277 0.140 -28.218 1.00 80.94 169 PRO A CA 1
ATOM 1297 C C . PRO A 1 169 ? 17.820 -0.342 -28.116 1.00 80.94 169 PRO A C 1
ATOM 1299 O O . PRO A 1 169 ? 17.090 -0.311 -29.100 1.00 80.94 169 PRO A O 1
ATOM 1302 N N . HIS A 1 170 ? 17.387 -0.779 -26.933 1.00 80.06 170 HIS A N 1
ATOM 1303 C CA . HIS A 1 170 ? 16.056 -1.351 -26.695 1.00 80.06 170 HIS A CA 1
ATOM 1304 C C . HIS A 1 170 ? 15.026 -0.367 -26.113 1.00 80.06 170 HIS A C 1
ATOM 1306 O O . HIS A 1 170 ? 13.932 -0.783 -25.749 1.00 80.06 170 HIS A O 1
ATOM 1312 N N . HIS A 1 171 ? 15.324 0.935 -26.039 1.00 75.25 171 HIS A N 1
ATOM 1313 C CA . HIS A 1 171 ? 14.336 1.930 -25.590 1.00 75.25 171 HIS A CA 1
ATOM 1314 C C . HIS A 1 171 ? 13.116 2.034 -26.517 1.00 75.25 171 HIS A C 1
ATOM 1316 O O . HIS A 1 171 ? 12.009 2.282 -26.049 1.00 75.25 171 HIS A O 1
ATOM 1322 N N . SER A 1 172 ? 13.310 1.858 -27.827 1.00 80.38 172 SER A N 1
ATOM 1323 C CA . SER A 1 172 ? 12.242 1.916 -28.835 1.00 80.38 172 SER A CA 1
ATOM 1324 C C . SER A 1 172 ? 11.640 0.547 -29.167 1.00 80.38 172 SER A C 1
ATOM 1326 O O . SER A 1 172 ? 10.524 0.480 -29.677 1.00 80.38 172 SER A O 1
ATOM 1328 N N . ALA A 1 173 ? 12.363 -0.536 -28.873 1.00 82.69 173 ALA A N 1
ATOM 1329 C CA . ALA A 1 173 ? 11.945 -1.916 -29.097 1.00 82.69 173 ALA A CA 1
ATOM 1330 C C . ALA A 1 173 ? 12.441 -2.799 -27.935 1.00 82.69 173 ALA A C 1
ATOM 1332 O O . ALA A 1 173 ? 13.545 -3.348 -28.009 1.00 82.69 173 ALA A O 1
ATOM 1333 N N . PRO A 1 174 ? 11.661 -2.909 -26.842 1.00 81.56 174 PRO A N 1
ATOM 1334 C CA . PRO A 1 174 ? 12.071 -3.657 -25.661 1.00 81.56 174 PRO A CA 1
ATOM 1335 C C . PRO A 1 174 ? 12.293 -5.138 -25.970 1.00 81.56 174 PRO A C 1
ATOM 1337 O O . PRO A 1 174 ? 11.467 -5.790 -26.613 1.00 81.56 174 PRO A O 1
ATOM 1340 N N . VAL A 1 175 ? 13.388 -5.694 -25.452 1.00 83.56 175 VAL A N 1
ATOM 1341 C CA . VAL A 1 175 ? 13.678 -7.128 -25.534 1.00 83.56 175 VAL A CA 1
ATOM 1342 C C . VAL A 1 175 ? 13.458 -7.739 -24.159 1.00 83.56 175 VAL A C 1
ATOM 1344 O O . VAL A 1 175 ? 14.338 -7.741 -23.305 1.00 83.56 175 VAL A O 1
ATOM 1347 N N . PHE A 1 176 ? 12.269 -8.297 -23.944 1.00 82.25 176 PHE A N 1
ATOM 1348 C CA . PHE A 1 176 ? 11.846 -8.854 -22.651 1.00 82.25 176 PHE A CA 1
ATOM 1349 C C . PHE A 1 176 ? 12.517 -10.189 -22.273 1.00 82.25 176 PHE A C 1
ATOM 1351 O O . PHE A 1 176 ? 12.082 -10.871 -21.349 1.00 82.25 176 PHE A O 1
ATOM 1358 N N . ARG A 1 177 ? 13.562 -10.610 -22.995 1.00 83.00 177 ARG A N 1
ATOM 1359 C CA . ARG A 1 177 ? 14.353 -11.807 -22.683 1.00 83.00 177 ARG A CA 1
ATOM 1360 C C . ARG A 1 177 ? 15.840 -11.504 -22.798 1.00 83.00 177 ARG A C 1
ATOM 1362 O O . ARG A 1 177 ? 16.295 -11.045 -23.837 1.00 83.00 177 ARG A O 1
ATOM 1369 N N . GLY A 1 178 ? 16.596 -11.824 -21.749 1.00 83.62 178 GLY A N 1
ATOM 1370 C CA . GLY A 1 178 ? 18.059 -11.709 -21.746 1.00 83.62 178 GLY A CA 1
ATOM 1371 C C . GLY A 1 178 ? 18.595 -10.281 -21.618 1.00 83.62 178 GLY A C 1
ATOM 1372 O O . GLY A 1 178 ? 19.787 -10.073 -21.819 1.00 83.62 178 GLY A O 1
ATOM 1373 N N . CYS A 1 179 ? 17.741 -9.306 -21.299 1.00 88.62 179 CYS A N 1
ATOM 1374 C CA . CYS A 1 179 ? 18.141 -7.925 -21.076 1.00 88.62 179 CYS A CA 1
ATOM 1375 C C . CYS A 1 179 ? 17.584 -7.421 -19.743 1.00 88.62 179 CYS A C 1
ATOM 1377 O O . CYS A 1 179 ? 16.392 -7.130 -19.639 1.00 88.62 179 CYS A O 1
ATOM 1379 N N . ASP A 1 180 ? 18.460 -7.277 -18.752 1.00 89.94 180 ASP A N 1
ATOM 1380 C CA . ASP A 1 180 ? 18.071 -6.883 -17.394 1.00 89.94 180 ASP A CA 1
ATOM 1381 C C . ASP A 1 180 ? 17.489 -5.464 -17.331 1.00 89.94 180 ASP A C 1
ATOM 1383 O O . ASP A 1 180 ? 16.689 -5.169 -16.457 1.00 89.94 180 ASP A O 1
ATOM 1387 N N . GLY A 1 181 ? 17.816 -4.572 -18.271 1.00 88.56 181 GLY A N 1
ATOM 1388 C CA . GLY A 1 181 ? 17.196 -3.241 -18.300 1.00 88.56 181 GLY A CA 1
ATOM 1389 C C . GLY A 1 181 ? 15.782 -3.210 -18.879 1.00 88.56 181 GLY A C 1
ATOM 1390 O O . GLY A 1 181 ? 15.003 -2.327 -18.529 1.00 88.56 181 GLY A O 1
ATOM 1391 N N . CYS A 1 182 ? 15.425 -4.187 -19.719 1.00 86.94 182 CYS A N 1
ATOM 1392 C CA . CYS A 1 182 ? 14.053 -4.375 -20.206 1.00 86.94 182 CYS A CA 1
ATOM 1393 C C . CYS A 1 182 ? 13.218 -5.239 -19.252 1.00 86.94 182 CYS A C 1
ATOM 1395 O O . CYS A 1 182 ? 12.003 -5.080 -19.180 1.00 86.94 182 CYS A O 1
ATOM 1397 N N . CYS A 1 183 ? 13.866 -6.176 -18.559 1.00 90.19 183 CYS A N 1
ATOM 1398 C CA . CYS A 1 183 ? 13.258 -7.084 -17.597 1.00 90.19 183 CYS A CA 1
ATOM 1399 C C . CYS A 1 183 ? 14.156 -7.166 -16.352 1.00 90.19 183 CYS A C 1
ATOM 1401 O O . CYS A 1 183 ? 14.937 -8.116 -16.233 1.00 90.19 183 CYS A O 1
ATOM 1403 N N . PRO A 1 184 ? 14.083 -6.175 -15.445 1.00 92.56 184 PRO A N 1
ATOM 1404 C CA . PRO A 1 184 ? 14.874 -6.182 -14.223 1.00 92.56 184 PRO A CA 1
ATOM 1405 C C . PRO A 1 184 ? 14.684 -7.483 -13.435 1.00 92.56 184 PRO A C 1
ATOM 1407 O O . PRO A 1 184 ? 13.559 -7.958 -13.293 1.00 92.56 184 PRO A O 1
ATOM 1410 N N . PRO A 1 185 ? 15.753 -8.069 -12.866 1.00 94.50 185 PRO A N 1
ATOM 1411 C CA . PRO A 1 185 ? 15.640 -9.281 -12.055 1.00 94.50 185 PRO A CA 1
ATOM 1412 C C . PRO A 1 185 ? 14.966 -9.026 -10.692 1.00 94.50 185 PRO A C 1
ATOM 1414 O O . PRO A 1 185 ? 14.788 -9.953 -9.902 1.00 94.50 185 PRO A O 1
ATOM 1417 N N . VAL A 1 186 ? 14.599 -7.774 -10.402 1.00 96.56 186 VAL A N 1
ATOM 1418 C CA . VAL A 1 186 ? 13.948 -7.292 -9.181 1.00 96.56 186 VAL A CA 1
ATOM 1419 C C . VAL A 1 186 ? 12.772 -6.386 -9.546 1.00 96.56 186 VAL A C 1
ATOM 1421 O O . VAL A 1 186 ? 12.793 -5.741 -10.585 1.00 96.56 186 VAL A O 1
ATOM 1424 N N . HIS A 1 187 ? 11.745 -6.335 -8.698 1.00 97.19 187 HIS A N 1
ATOM 1425 C CA . HIS A 1 187 ? 10.407 -5.882 -9.112 1.00 97.19 187 HIS A CA 1
ATOM 1426 C C . HIS A 1 187 ? 9.788 -4.852 -8.146 1.00 97.19 187 HIS A C 1
ATOM 1428 O O . HIS A 1 187 ? 8.617 -4.484 -8.254 1.00 97.19 187 HIS A O 1
ATOM 1434 N N . GLY A 1 188 ? 10.572 -4.384 -7.176 1.00 96.56 188 GLY A N 1
ATOM 1435 C CA . GLY A 1 188 ? 10.168 -3.408 -6.172 1.00 96.56 188 GLY A CA 1
ATOM 1436 C C . GLY A 1 188 ? 10.580 -3.815 -4.762 1.00 96.56 188 GLY A C 1
ATOM 1437 O O . GLY A 1 188 ? 10.791 -4.989 -4.463 1.00 96.56 188 GLY A O 1
ATOM 1438 N N . ASN A 1 189 ? 10.693 -2.833 -3.874 1.00 96.19 189 ASN A N 1
ATOM 1439 C CA . ASN A 1 189 ? 11.071 -3.029 -2.481 1.00 96.19 189 ASN A CA 1
ATOM 1440 C C . ASN A 1 189 ? 9.928 -2.598 -1.552 1.00 96.19 189 ASN A C 1
ATOM 1442 O O . ASN A 1 189 ? 9.835 -1.425 -1.188 1.00 96.19 189 ASN A O 1
ATOM 1446 N N . VAL A 1 190 ? 9.043 -3.538 -1.209 1.00 97.38 190 VAL A N 1
ATOM 1447 C CA . VAL A 1 190 ? 7.972 -3.334 -0.222 1.00 97.38 190 VAL A CA 1
ATOM 1448 C C . VAL A 1 190 ? 8.503 -3.566 1.189 1.00 97.38 190 VAL A C 1
ATOM 1450 O O . VAL A 1 190 ? 9.278 -4.493 1.427 1.00 97.38 190 VAL A O 1
ATOM 1453 N N . VAL A 1 191 ? 8.093 -2.717 2.128 1.00 97.69 191 VAL A N 1
ATOM 1454 C CA . VAL A 1 191 ? 8.494 -2.784 3.538 1.00 97.69 191 VAL A CA 1
ATOM 1455 C C . VAL A 1 191 ? 7.294 -2.586 4.456 1.00 97.69 191 VAL A C 1
ATOM 1457 O O . VAL A 1 191 ? 6.316 -1.945 4.069 1.00 97.69 191 VAL A O 1
ATOM 1460 N N . LEU A 1 192 ? 7.400 -3.094 5.683 1.00 98.31 192 LEU A N 1
ATOM 1461 C CA . LEU A 1 192 ? 6.480 -2.789 6.777 1.00 98.31 192 LEU A CA 1
ATOM 1462 C C . LEU A 1 192 ? 7.186 -1.875 7.786 1.00 98.31 192 LEU A C 1
ATOM 1464 O O . LEU A 1 192 ? 8.273 -2.188 8.265 1.00 98.31 192 LEU A O 1
ATOM 1468 N N . LEU A 1 193 ? 6.567 -0.747 8.102 1.00 98.25 193 LEU A N 1
ATOM 1469 C CA . LEU A 1 193 ? 7.015 0.235 9.078 1.00 98.25 193 LEU A CA 1
ATOM 1470 C C . LEU A 1 193 ? 6.147 0.138 10.330 1.00 98.25 193 LEU A C 1
ATOM 1472 O O . LEU A 1 193 ? 4.926 0.024 10.229 1.00 98.25 193 LEU A O 1
ATOM 1476 N N . ALA A 1 194 ? 6.762 0.209 11.502 1.00 97.19 194 ALA A N 1
ATOM 1477 C CA . ALA A 1 194 ? 6.064 0.241 12.784 1.00 97.19 194 ALA A CA 1
ATOM 1478 C C . ALA A 1 194 ? 6.899 1.003 13.813 1.00 97.19 194 ALA A C 1
ATOM 1480 O O . ALA A 1 194 ? 8.117 1.089 13.673 1.00 97.19 194 ALA A O 1
ATOM 1481 N N . SER A 1 195 ? 6.269 1.555 14.849 1.00 96.50 195 SER A N 1
ATOM 1482 C CA . SER A 1 195 ? 7.007 2.190 15.940 1.00 96.50 195 SER A CA 1
ATOM 1483 C C . SER A 1 195 ? 7.372 1.162 17.009 1.00 96.50 195 SER A C 1
ATOM 1485 O O . SER A 1 195 ? 6.521 0.411 17.485 1.00 96.50 195 SER A O 1
ATOM 1487 N N . PHE A 1 196 ? 8.633 1.167 17.428 1.00 93.19 196 PHE A N 1
ATOM 1488 C CA . PHE A 1 196 ? 9.128 0.428 18.584 1.00 93.19 196 PHE A CA 1
ATOM 1489 C C . PHE A 1 196 ? 10.035 1.353 19.396 1.00 93.19 196 PHE A C 1
ATOM 1491 O O . PHE A 1 196 ? 10.887 2.036 18.833 1.00 93.19 196 PHE A O 1
ATOM 1498 N N . GLU A 1 197 ? 9.818 1.437 20.711 1.00 91.31 197 GLU A N 1
ATOM 1499 C CA . GLU A 1 197 ? 10.590 2.321 21.607 1.00 91.31 197 GLU A CA 1
ATOM 1500 C C . GLU A 1 197 ? 10.685 3.782 21.114 1.00 91.31 197 GLU A C 1
ATOM 1502 O O . GLU A 1 197 ? 11.726 4.429 21.215 1.00 91.31 197 GLU A O 1
ATOM 1507 N N . LYS A 1 198 ? 9.575 4.318 20.580 1.00 87.81 198 LYS A N 1
ATOM 1508 C CA . LYS A 1 198 ? 9.479 5.676 20.000 1.00 87.81 198 LYS A CA 1
ATOM 1509 C C . LYS A 1 198 ? 10.395 5.909 18.789 1.00 87.81 198 LYS A C 1
ATOM 1511 O O . LYS A 1 198 ? 10.754 7.045 18.491 1.00 87.81 198 LYS A O 1
ATOM 1516 N N . ARG A 1 199 ? 10.780 4.845 18.085 1.00 93.12 199 ARG A N 1
ATOM 1517 C CA . ARG A 1 199 ? 11.537 4.907 16.833 1.00 93.12 199 ARG A CA 1
ATOM 1518 C C . ARG A 1 199 ? 10.779 4.180 15.741 1.00 93.12 199 ARG A C 1
ATOM 1520 O O . ARG A 1 199 ? 10.190 3.130 15.983 1.00 93.12 199 ARG A O 1
ATOM 1527 N N . VAL A 1 200 ? 10.847 4.708 14.525 1.00 95.31 200 VAL A N 1
ATOM 1528 C CA . VAL A 1 200 ? 10.345 3.996 13.351 1.00 95.31 200 VAL A CA 1
ATOM 1529 C C . VAL A 1 200 ? 11.291 2.835 13.045 1.00 95.31 200 VAL A C 1
ATOM 1531 O O . VAL A 1 200 ? 12.481 3.021 12.785 1.00 95.31 200 VAL A O 1
ATOM 1534 N N . CYS A 1 201 ? 10.754 1.625 13.089 1.00 95.12 201 CYS A N 1
ATOM 1535 C CA . CYS A 1 201 ? 11.417 0.390 12.717 1.00 95.12 201 CYS A CA 1
ATOM 1536 C C . CYS A 1 201 ? 10.928 -0.068 11.348 1.00 95.12 201 CYS A C 1
ATOM 1538 O O . CYS A 1 201 ? 9.751 0.054 11.011 1.00 95.12 201 CYS A O 1
ATOM 1540 N N . VAL A 1 202 ? 11.851 -0.628 10.570 1.00 94.31 202 VAL A N 1
ATOM 1541 C CA . VAL A 1 202 ? 11.569 -1.168 9.242 1.00 94.31 202 VAL A CA 1
ATOM 1542 C C . VAL A 1 202 ? 11.719 -2.677 9.301 1.00 94.31 202 VAL A C 1
ATOM 1544 O O . VAL A 1 202 ? 12.821 -3.189 9.496 1.00 94.31 202 VAL A O 1
ATOM 1547 N N . LEU A 1 203 ? 10.624 -3.394 9.094 1.00 90.06 203 LEU A N 1
ATOM 1548 C CA . LEU A 1 203 ? 10.654 -4.827 8.889 1.00 90.06 203 LEU A CA 1
ATOM 1549 C C . LEU A 1 203 ? 10.925 -5.111 7.412 1.00 90.06 203 LEU A C 1
ATOM 1551 O O . LEU A 1 203 ? 10.118 -4.812 6.527 1.00 90.06 203 LEU A O 1
ATOM 1555 N N . ARG A 1 204 ? 12.086 -5.710 7.151 1.00 79.31 204 ARG A N 1
ATOM 1556 C CA . ARG A 1 204 ? 12.488 -6.209 5.835 1.00 79.31 204 ARG A CA 1
ATOM 1557 C C . ARG A 1 204 ? 12.781 -7.702 5.951 1.00 79.31 204 ARG A C 1
ATOM 1559 O O . ARG A 1 204 ? 13.336 -8.110 6.972 1.00 79.31 204 ARG A O 1
ATOM 1566 N N . PRO A 1 205 ? 12.450 -8.527 4.943 1.00 72.25 205 PRO A N 1
ATOM 1567 C CA . PRO A 1 205 ? 13.029 -9.861 4.860 1.00 72.25 205 PRO A CA 1
ATOM 1568 C C . PRO A 1 205 ? 14.548 -9.741 4.906 1.00 72.25 205 PRO A C 1
ATOM 1570 O O . PRO A 1 205 ? 15.140 -8.974 4.144 1.00 72.25 205 PRO A O 1
ATOM 1573 N N . SER A 1 206 ? 15.179 -10.511 5.785 1.00 57.97 206 SER A N 1
ATOM 1574 C CA . SER A 1 206 ? 16.606 -10.778 5.687 1.00 57.97 206 SER A CA 1
ATOM 1575 C C . SER A 1 206 ? 16.821 -11.462 4.338 1.00 57.97 206 SER A C 1
ATOM 1577 O O . SER A 1 206 ? 16.424 -12.613 4.159 1.00 57.97 206 SER A O 1
ATOM 1579 N N . LEU A 1 207 ? 17.381 -10.746 3.363 1.00 44.12 207 LEU A N 1
ATOM 1580 C CA . LEU A 1 207 ? 17.898 -11.385 2.158 1.00 44.12 207 LEU A CA 1
ATOM 1581 C C . LEU A 1 207 ? 18.913 -12.440 2.625 1.00 44.12 207 LEU A C 1
ATOM 1583 O O . LEU A 1 207 ? 19.789 -12.097 3.428 1.00 44.12 207 LEU A O 1
ATOM 1587 N N . PRO A 1 208 ? 18.829 -13.703 2.171 1.00 37.25 208 PRO A N 1
ATOM 1588 C CA . PRO A 1 208 ? 19.985 -14.579 2.245 1.00 37.25 208 PRO A CA 1
ATOM 1589 C C . PRO A 1 208 ? 21.142 -13.822 1.596 1.00 37.25 208 PRO A C 1
ATOM 1591 O O . PRO A 1 208 ? 20.993 -13.281 0.497 1.00 37.25 208 PRO A O 1
ATOM 1594 N N . SER A 1 209 ? 22.263 -13.709 2.306 1.00 33.22 209 SER A N 1
ATOM 1595 C CA . SER A 1 209 ? 23.501 -13.198 1.724 1.00 33.22 209 SER A CA 1
ATOM 1596 C C . SER A 1 209 ? 23.723 -13.900 0.383 1.00 33.22 209 SER A C 1
ATOM 1598 O O . SER A 1 209 ? 23.555 -15.116 0.301 1.00 33.22 209 SER A O 1
ATOM 1600 N N . GLN A 1 210 ? 24.131 -13.175 -0.663 1.00 40.31 210 GLN A N 1
ATOM 1601 C CA . GLN A 1 210 ? 24.487 -13.782 -1.955 1.00 40.31 210 GLN A CA 1
ATOM 1602 C C . GLN A 1 210 ? 25.635 -14.816 -1.863 1.00 40.31 210 GLN A C 1
ATOM 1604 O O . GLN A 1 210 ? 26.014 -15.414 -2.863 1.00 40.31 210 GLN A O 1
ATOM 1609 N N . ALA A 1 211 ? 26.173 -15.070 -0.667 1.00 35.19 211 ALA A N 1
ATOM 1610 C CA . ALA A 1 211 ? 27.046 -16.200 -0.376 1.00 35.19 211 ALA A CA 1
ATOM 1611 C C . ALA A 1 211 ? 26.338 -17.577 -0.364 1.00 35.19 211 ALA A C 1
ATOM 1613 O O . ALA A 1 211 ? 27.035 -18.586 -0.392 1.00 35.19 211 ALA A O 1
ATOM 1614 N N . ASP A 1 212 ? 24.999 -17.634 -0.348 1.00 33.94 212 ASP A N 1
ATOM 1615 C CA . ASP A 1 212 ? 24.228 -18.891 -0.285 1.00 33.94 212 ASP A CA 1
ATOM 1616 C C . ASP A 1 212 ? 23.630 -19.340 -1.632 1.00 33.94 212 ASP A C 1
ATOM 1618 O O . ASP A 1 212 ? 22.855 -20.297 -1.671 1.00 33.94 212 ASP A O 1
ATOM 1622 N N . GLU A 1 213 ? 23.977 -18.701 -2.757 1.00 30.39 213 GLU A N 1
ATOM 1623 C CA . GLU A 1 213 ? 23.590 -19.219 -4.074 1.00 30.39 213 GLU A CA 1
ATOM 1624 C C . GLU A 1 213 ? 24.530 -20.381 -4.460 1.00 30.39 213 GLU A C 1
ATOM 1626 O O . GLU A 1 213 ? 25.723 -20.159 -4.704 1.00 30.39 213 GLU A O 1
ATOM 1631 N N . PRO A 1 214 ? 24.057 -21.644 -4.530 1.00 33.19 214 PRO A N 1
ATOM 1632 C CA . PRO A 1 214 ? 24.901 -22.716 -5.016 1.00 33.19 214 PRO A CA 1
ATOM 1633 C C . PRO A 1 214 ? 25.119 -22.487 -6.510 1.00 33.19 214 PRO A C 1
ATOM 1635 O O . PRO A 1 214 ? 24.172 -22.513 -7.302 1.00 33.19 214 PRO A O 1
ATOM 1638 N N . ARG A 1 215 ? 26.383 -22.281 -6.906 1.00 34.97 215 ARG A N 1
ATOM 1639 C CA . ARG A 1 215 ? 26.803 -22.355 -8.312 1.00 34.97 215 ARG A CA 1
ATOM 1640 C C . ARG A 1 215 ? 26.171 -23.599 -8.925 1.00 34.97 215 ARG A C 1
ATOM 1642 O O . ARG A 1 215 ? 26.323 -24.691 -8.385 1.00 34.97 215 ARG A O 1
ATOM 1649 N N . ARG A 1 216 ? 25.464 -23.424 -10.046 1.00 40.25 216 ARG A N 1
ATOM 1650 C CA . ARG A 1 216 ? 24.859 -24.520 -10.809 1.00 40.25 216 ARG A CA 1
ATOM 1651 C C . ARG A 1 216 ? 25.902 -25.603 -11.093 1.00 40.25 216 ARG A C 1
ATOM 1653 O O . ARG A 1 216 ? 26.705 -25.472 -12.011 1.00 40.25 216 ARG A O 1
ATOM 1660 N N . SER A 1 217 ? 25.825 -26.696 -10.352 1.00 32.41 217 SER A N 1
ATOM 1661 C CA . SER A 1 217 ? 26.285 -28.011 -10.772 1.00 32.41 217 SER A CA 1
ATOM 1662 C C . SER A 1 217 ? 25.234 -29.042 -10.351 1.00 32.41 217 SER A C 1
ATOM 1664 O O . SER A 1 217 ? 24.559 -28.915 -9.333 1.00 32.41 217 SER A O 1
ATOM 1666 N N . THR A 1 218 ? 25.004 -29.991 -11.250 1.00 32.31 218 THR A N 1
ATOM 1667 C CA . THR A 1 218 ? 23.981 -31.050 -11.246 1.00 32.31 218 THR A CA 1
ATOM 1668 C C . THR A 1 218 ? 23.901 -31.873 -9.944 1.00 32.31 218 THR A C 1
ATOM 1670 O O . THR A 1 218 ? 24.902 -31.997 -9.242 1.00 32.31 218 THR A O 1
ATOM 1673 N N . PRO A 1 219 ? 22.725 -32.459 -9.615 1.00 38.16 219 PRO A N 1
ATOM 1674 C CA . PRO A 1 219 ? 22.396 -32.943 -8.269 1.00 38.16 219 PRO A CA 1
ATOM 1675 C C . PRO A 1 219 ? 23.005 -34.332 -7.995 1.00 38.16 219 PRO A C 1
ATOM 1677 O O . PR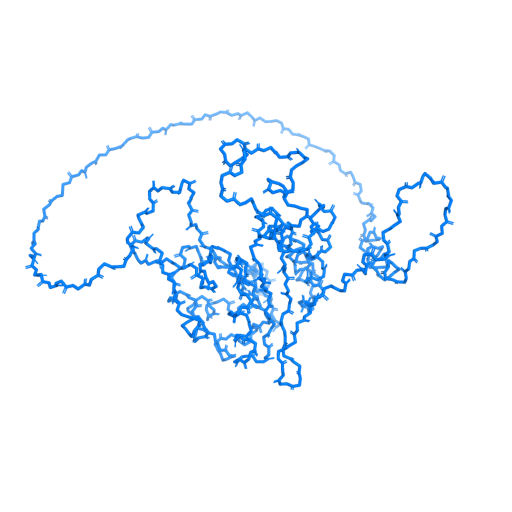O A 1 219 ? 23.252 -35.080 -8.944 1.00 38.16 219 PRO A O 1
ATOM 1680 N N . PRO A 1 220 ? 23.193 -34.728 -6.716 1.00 34.75 220 PRO A N 1
ATOM 1681 C CA . PRO A 1 220 ? 22.140 -35.554 -6.111 1.00 34.75 220 PRO A CA 1
ATOM 1682 C C . PRO A 1 220 ? 21.937 -35.441 -4.575 1.00 34.75 220 PRO A C 1
ATOM 1684 O O . PRO A 1 220 ? 22.823 -35.086 -3.811 1.00 34.75 220 PRO A O 1
ATOM 1687 N N . VAL A 1 221 ? 20.738 -35.896 -4.179 1.00 29.16 221 VAL A N 1
ATOM 1688 C CA . VAL A 1 221 ? 20.318 -36.513 -2.898 1.00 29.16 221 VAL A CA 1
ATOM 1689 C C . VAL A 1 221 ? 20.063 -35.620 -1.668 1.00 29.16 221 VAL A C 1
ATOM 1691 O O . VAL A 1 221 ? 20.950 -35.079 -1.022 1.00 29.16 221 VAL A O 1
ATOM 1694 N N . ARG A 1 222 ? 18.762 -35.603 -1.332 1.00 38.50 222 ARG A N 1
ATOM 1695 C CA . ARG A 1 222 ? 18.076 -35.385 -0.045 1.00 38.50 222 ARG A CA 1
ATOM 1696 C C . ARG A 1 222 ? 18.923 -34.908 1.141 1.00 38.50 222 ARG A C 1
ATOM 1698 O O . ARG A 1 222 ? 19.625 -35.692 1.772 1.00 38.50 222 ARG A O 1
ATOM 1705 N N . SER A 1 223 ? 18.604 -33.701 1.600 1.00 34.03 223 SER A N 1
ATOM 1706 C CA . SER A 1 223 ? 18.681 -33.336 3.013 1.00 34.03 223 SER A CA 1
ATOM 1707 C C . SER A 1 223 ? 17.541 -32.380 3.397 1.00 34.03 223 SER A C 1
ATOM 1709 O O . SER A 1 223 ? 16.949 -31.684 2.574 1.00 34.03 223 S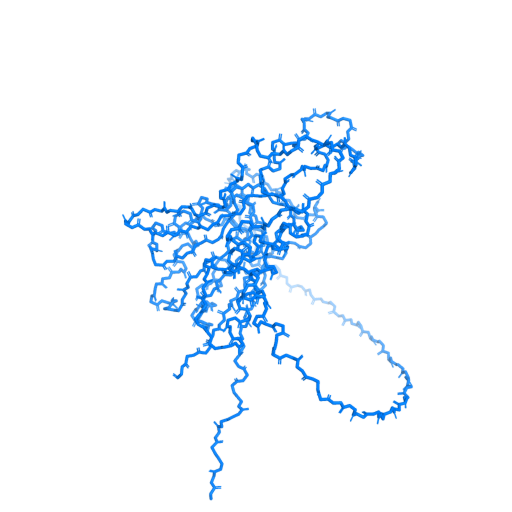ER A O 1
ATOM 1711 N N . THR A 1 224 ? 17.150 -32.493 4.659 1.00 41.53 224 THR A N 1
ATOM 1712 C CA . THR A 1 224 ? 15.953 -31.984 5.343 1.00 41.53 224 THR A CA 1
ATOM 1713 C C . THR A 1 224 ? 15.883 -30.444 5.382 1.00 41.53 224 THR A C 1
ATOM 1715 O O . THR A 1 224 ? 16.925 -29.811 5.540 1.00 41.53 224 THR A O 1
ATOM 1718 N N . PRO A 1 225 ? 14.695 -29.802 5.298 1.00 37.50 225 PRO A N 1
ATOM 1719 C CA . PRO A 1 225 ? 14.613 -28.344 5.207 1.00 37.50 225 PRO A CA 1
ATOM 1720 C C . PRO A 1 225 ? 14.825 -27.634 6.563 1.00 37.50 225 PRO A C 1
ATOM 1722 O O . PRO A 1 225 ? 14.521 -28.200 7.619 1.00 37.50 225 PRO A O 1
ATOM 1725 N N . PRO A 1 226 ? 15.296 -26.371 6.556 1.00 44.41 226 PRO A N 1
ATOM 1726 C CA . PRO A 1 226 ? 15.543 -25.585 7.762 1.00 44.41 226 PRO A CA 1
ATOM 1727 C C . PRO A 1 226 ? 14.241 -25.218 8.495 1.00 44.41 226 PRO A C 1
ATOM 1729 O O . PRO A 1 226 ? 13.160 -25.128 7.911 1.00 44.41 226 PRO A O 1
ATOM 1732 N N . ARG A 1 227 ? 14.357 -24.974 9.808 1.00 50.25 227 ARG A N 1
ATOM 1733 C CA . ARG A 1 227 ? 13.265 -24.870 10.805 1.00 50.25 227 ARG A CA 1
ATOM 1734 C C . ARG A 1 227 ? 12.136 -23.865 10.486 1.00 50.25 227 ARG A C 1
ATOM 1736 O O . ARG A 1 227 ? 11.063 -23.974 11.077 1.00 50.25 227 ARG A O 1
ATOM 1743 N N . LEU A 1 228 ? 12.318 -22.940 9.541 1.00 41.81 228 LEU A N 1
ATOM 1744 C CA . LEU A 1 228 ? 11.272 -22.019 9.071 1.00 41.81 228 LEU A CA 1
ATOM 1745 C C . LEU A 1 228 ? 10.210 -22.729 8.207 1.00 41.81 228 LEU A C 1
ATOM 1747 O O . LEU A 1 228 ? 9.012 -22.495 8.376 1.00 41.81 228 LEU A O 1
ATOM 1751 N N . HIS A 1 229 ? 10.629 -23.685 7.369 1.00 43.62 229 HIS A N 1
ATOM 1752 C CA . HIS A 1 229 ? 9.716 -24.520 6.583 1.00 43.62 229 HIS A CA 1
ATOM 1753 C C . HIS A 1 229 ? 8.842 -25.406 7.471 1.00 43.62 229 HIS A C 1
ATOM 1755 O O . HIS A 1 229 ? 7.687 -25.642 7.137 1.00 43.62 229 HIS A O 1
ATOM 1761 N N . ALA A 1 230 ? 9.348 -25.862 8.620 1.00 40.28 230 ALA A N 1
ATOM 1762 C CA . ALA A 1 230 ? 8.578 -26.697 9.540 1.00 40.28 230 ALA A CA 1
ATOM 1763 C C . ALA A 1 230 ? 7.395 -25.939 10.169 1.00 40.28 230 ALA A C 1
ATOM 1765 O O . ALA A 1 230 ? 6.322 -26.516 10.333 1.00 40.28 230 ALA A O 1
ATOM 1766 N N . ARG A 1 231 ? 7.551 -24.640 10.468 1.00 44.03 231 ARG A N 1
ATOM 1767 C CA . ARG A 1 231 ? 6.479 -23.811 11.055 1.00 44.03 231 ARG A CA 1
ATOM 1768 C C . ARG A 1 231 ? 5.431 -23.403 10.014 1.00 44.03 231 ARG A C 1
ATOM 1770 O O . ARG A 1 231 ? 4.241 -23.491 10.301 1.00 44.03 231 ARG A O 1
ATOM 1777 N N . LEU A 1 232 ? 5.855 -23.059 8.794 1.00 45.94 232 LEU A N 1
ATOM 1778 C CA . LEU A 1 232 ? 4.947 -22.759 7.676 1.00 45.94 232 LEU A CA 1
ATOM 1779 C C . LEU A 1 232 ? 4.218 -24.014 7.164 1.00 45.94 232 LEU A C 1
ATOM 1781 O O . LEU A 1 232 ? 3.014 -23.972 6.925 1.00 45.94 232 LEU A O 1
ATOM 1785 N N . ALA A 1 233 ? 4.901 -25.160 7.081 1.00 42.22 233 ALA A N 1
ATOM 1786 C CA . ALA A 1 233 ? 4.280 -26.433 6.716 1.00 42.22 233 ALA A CA 1
ATOM 1787 C C . ALA A 1 233 ? 3.322 -26.950 7.800 1.00 42.22 233 ALA A C 1
ATOM 1789 O O . ALA A 1 233 ? 2.316 -27.568 7.468 1.00 42.22 233 ALA A O 1
ATOM 1790 N N . ALA A 1 234 ? 3.593 -26.693 9.085 1.00 42.72 234 ALA A N 1
ATOM 1791 C CA . ALA A 1 234 ? 2.676 -27.040 10.172 1.00 42.72 234 ALA A CA 1
ATOM 1792 C C . ALA A 1 234 ? 1.383 -26.208 10.145 1.00 42.72 234 ALA A C 1
ATOM 1794 O O . ALA A 1 234 ? 0.342 -26.710 10.563 1.00 42.72 234 ALA A O 1
ATOM 1795 N N . HIS A 1 235 ? 1.432 -24.971 9.641 1.00 42.94 235 HIS A N 1
ATOM 1796 C CA . HIS A 1 235 ? 0.240 -24.151 9.422 1.00 42.94 235 HIS A CA 1
ATOM 1797 C C . HIS A 1 235 ? -0.522 -24.600 8.162 1.00 42.94 235 HIS A C 1
ATOM 1799 O O . HIS A 1 235 ? -1.712 -24.886 8.240 1.00 42.94 235 HIS A O 1
ATOM 1805 N N . ALA A 1 236 ? 0.179 -24.824 7.042 1.00 42.81 236 ALA A N 1
ATOM 1806 C CA . ALA A 1 236 ? -0.421 -25.329 5.801 1.00 42.81 236 ALA A CA 1
ATOM 1807 C C . ALA A 1 236 ? -1.081 -26.714 5.962 1.00 42.81 236 ALA A C 1
ATOM 1809 O O . ALA A 1 236 ? -2.173 -26.945 5.455 1.00 42.81 236 ALA A O 1
ATOM 1810 N N . ARG A 1 237 ? -0.474 -27.629 6.733 1.00 40.59 237 ARG A N 1
ATOM 1811 C CA . ARG A 1 237 ? -1.057 -28.956 7.017 1.00 40.59 237 ARG A CA 1
ATOM 1812 C C . ARG A 1 237 ? -2.319 -28.893 7.878 1.00 40.59 237 ARG A C 1
ATOM 1814 O O . ARG A 1 237 ? -3.151 -29.785 7.759 1.00 40.59 237 ARG A O 1
ATOM 1821 N N . ARG A 1 238 ? -2.483 -27.866 8.720 1.00 49.75 238 ARG A N 1
ATOM 1822 C CA . ARG A 1 238 ? -3.731 -27.657 9.477 1.00 49.75 238 ARG A CA 1
ATOM 1823 C C . ARG A 1 238 ? -4.860 -27.170 8.571 1.00 49.75 238 ARG A C 1
ATOM 1825 O O . ARG A 1 238 ? -5.985 -27.609 8.758 1.00 49.75 238 ARG A O 1
ATOM 1832 N N . LEU A 1 239 ? -4.543 -26.362 7.559 1.00 47.41 239 LEU A N 1
ATOM 1833 C CA . LEU A 1 239 ? -5.509 -25.909 6.553 1.00 47.41 239 LEU A CA 1
ATOM 1834 C C . LEU A 1 239 ? -5.959 -27.049 5.619 1.00 47.41 239 LEU A C 1
ATOM 1836 O O . LEU A 1 239 ? -7.120 -27.108 5.236 1.00 47.41 239 LEU A O 1
ATOM 1840 N N . SER A 1 240 ? -5.079 -28.004 5.291 1.00 38.09 240 SER A N 1
ATOM 1841 C CA . SER A 1 240 ? -5.420 -29.128 4.395 1.00 38.09 240 SER A CA 1
ATOM 1842 C C . SER A 1 240 ? -6.178 -30.288 5.058 1.00 38.09 240 SER A C 1
ATOM 1844 O O . SER A 1 240 ? -6.792 -31.081 4.353 1.00 38.09 240 SER A O 1
ATOM 1846 N N . LEU A 1 241 ? -6.143 -30.420 6.389 1.00 40.25 241 LEU A N 1
ATOM 1847 C CA . LEU A 1 241 ? -6.816 -31.511 7.118 1.00 40.25 241 LEU A CA 1
ATOM 1848 C C . LEU A 1 241 ? -8.266 -31.184 7.526 1.00 40.25 241 LEU A C 1
ATOM 1850 O O . LEU A 1 241 ? -8.934 -32.036 8.106 1.00 40.25 241 LEU A O 1
ATOM 1854 N N . GLY A 1 242 ? -8.766 -29.985 7.204 1.00 35.12 242 GLY A N 1
ATOM 1855 C CA . GLY A 1 242 ? -10.159 -29.582 7.440 1.00 35.12 242 GLY A CA 1
ATOM 1856 C C . GLY A 1 242 ? -11.147 -29.976 6.334 1.00 35.12 242 GLY A C 1
ATOM 1857 O O . GLY A 1 242 ? -12.345 -29.784 6.506 1.00 35.12 242 GLY A O 1
ATOM 1858 N N . ALA A 1 243 ? -10.678 -30.531 5.212 1.00 41.94 243 ALA A N 1
ATOM 1859 C CA . ALA A 1 243 ? -11.527 -30.885 4.075 1.00 41.94 243 ALA A CA 1
ATOM 1860 C C . ALA A 1 243 ? -11.457 -32.393 3.781 1.00 41.94 243 ALA A C 1
ATOM 1862 O O . ALA A 1 243 ? -10.650 -32.858 2.978 1.00 41.94 243 ALA A O 1
ATOM 1863 N N . GLY A 1 244 ? -12.316 -33.157 4.460 1.00 28.52 244 GLY A N 1
ATOM 1864 C CA . GLY A 1 244 ? -12.703 -34.523 4.093 1.00 28.52 244 GLY A CA 1
ATOM 1865 C C . GLY A 1 244 ? -14.145 -34.545 3.558 1.00 28.52 244 GLY A C 1
ATOM 1866 O O . GLY A 1 244 ? -14.933 -33.677 3.929 1.00 28.52 244 GLY A O 1
ATOM 1867 N N . PRO A 1 245 ? -14.501 -35.479 2.658 1.00 34.31 245 PRO A N 1
ATOM 1868 C CA . PRO A 1 245 ? -15.504 -35.241 1.625 1.00 34.31 245 PRO A CA 1
ATOM 1869 C C . PRO A 1 245 ? -16.924 -35.630 2.056 1.00 34.31 245 PRO A C 1
ATOM 1871 O O . PRO A 1 245 ? -17.136 -36.693 2.636 1.00 34.31 245 PRO A O 1
ATOM 1874 N N . ALA A 1 246 ? -17.913 -34.820 1.672 1.00 30.78 246 ALA A N 1
ATOM 1875 C CA . ALA A 1 246 ? -19.314 -35.230 1.614 1.00 30.78 246 ALA A CA 1
ATOM 1876 C C . ALA A 1 246 ? -19.731 -35.335 0.141 1.00 30.78 246 ALA A C 1
ATOM 1878 O O . 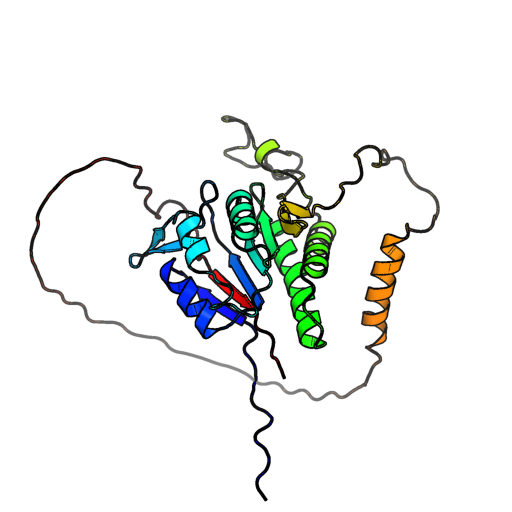ALA A 1 246 ? -19.589 -34.387 -0.632 1.00 30.78 246 ALA A O 1
ATOM 1879 N N . GLY A 1 247 ? -20.155 -36.534 -0.254 1.00 29.45 247 GLY A N 1
ATOM 1880 C CA . GLY A 1 247 ? -20.443 -36.901 -1.634 1.00 29.45 247 GLY A CA 1
ATOM 1881 C C . GLY A 1 247 ? -21.821 -36.482 -2.155 1.00 29.45 247 GLY A C 1
ATOM 1882 O O . GLY A 1 247 ? -22.755 -36.251 -1.397 1.00 29.45 247 GLY A O 1
ATOM 1883 N N . HIS A 1 248 ? -21.887 -36.483 -3.490 1.00 26.98 248 HIS A N 1
ATOM 1884 C CA . HIS A 1 248 ? -23.021 -36.742 -4.389 1.00 26.98 248 HIS A CA 1
ATOM 1885 C C . HIS A 1 248 ? -24.378 -36.041 -4.170 1.00 26.98 248 HIS A C 1
ATOM 1887 O O . HIS A 1 248 ? -25.139 -36.404 -3.280 1.00 26.98 248 HIS A O 1
ATOM 1893 N N . ARG A 1 249 ? -24.827 -35.295 -5.196 1.00 27.41 249 ARG A N 1
ATOM 1894 C CA . ARG A 1 249 ? -25.726 -35.841 -6.242 1.00 27.41 249 ARG A CA 1
ATOM 1895 C C . ARG A 1 249 ? -25.899 -34.901 -7.441 1.00 27.41 249 ARG A C 1
ATOM 1897 O O . ARG A 1 249 ? -25.916 -33.686 -7.302 1.00 27.41 249 ARG A O 1
ATOM 1904 N N . GLU A 1 250 ? -26.011 -35.531 -8.606 1.00 28.28 250 GLU A N 1
ATOM 1905 C CA . GLU A 1 250 ? -26.298 -34.962 -9.924 1.00 28.28 250 GLU A CA 1
ATOM 1906 C C . GLU A 1 250 ? -27.740 -34.445 -10.049 1.00 28.28 250 GLU A C 1
ATOM 1908 O O . GLU A 1 250 ? -28.651 -34.942 -9.386 1.00 28.28 250 GLU A O 1
ATOM 1913 N N . GLY A 1 251 ? -27.947 -33.519 -10.988 1.00 27.20 251 GLY A N 1
ATOM 1914 C CA . GLY A 1 251 ? -29.261 -33.124 -11.492 1.00 27.20 251 GLY A CA 1
ATOM 1915 C C . GLY A 1 251 ? -29.139 -31.917 -12.417 1.00 27.20 251 GLY A C 1
ATOM 1916 O O . GLY A 1 251 ? -29.125 -30.784 -11.953 1.00 27.20 251 GLY A O 1
ATOM 1917 N N . GLY A 1 252 ? -28.970 -32.159 -13.718 1.00 26.47 252 GLY A N 1
ATOM 1918 C CA . GLY A 1 252 ? -28.881 -31.103 -14.727 1.00 26.47 252 GLY A CA 1
ATOM 1919 C C . GLY A 1 252 ? -30.242 -30.623 -15.222 1.00 26.47 252 GLY A C 1
ATOM 1920 O O . GLY A 1 252 ? -31.214 -31.358 -15.126 1.00 26.47 252 GLY A O 1
ATOM 1921 N N . GLN A 1 253 ? -30.281 -29.446 -15.850 1.00 29.55 253 GLN A N 1
ATOM 1922 C CA . GLN A 1 253 ? -31.068 -29.226 -17.066 1.00 29.55 253 GLN A CA 1
ATOM 1923 C C . GLN A 1 253 ? -30.676 -27.924 -17.774 1.00 29.55 253 GLN A C 1
ATOM 1925 O O . GLN A 1 253 ? -30.216 -26.964 -17.161 1.00 29.55 253 GLN A O 1
ATOM 1930 N N . ARG A 1 254 ? -30.802 -27.983 -19.100 1.00 28.73 254 ARG A N 1
ATOM 1931 C CA . ARG A 1 254 ? -30.557 -26.949 -20.109 1.00 28.73 254 ARG A CA 1
ATOM 1932 C C . ARG A 1 254 ? -31.750 -25.991 -20.179 1.00 28.73 254 ARG A C 1
ATOM 1934 O O . ARG A 1 254 ? -32.847 -26.416 -19.847 1.00 28.73 254 ARG A O 1
ATOM 1941 N N . ASP A 1 255 ? -31.516 -24.766 -20.653 1.00 28.64 255 ASP A N 1
ATOM 1942 C CA . ASP A 1 255 ? -32.228 -24.099 -21.770 1.00 28.64 255 ASP A CA 1
ATOM 1943 C C . ASP A 1 255 ? -31.887 -22.590 -21.758 1.00 28.64 255 ASP A C 1
ATOM 1945 O O . ASP A 1 255 ? -31.956 -21.940 -20.724 1.00 28.64 255 ASP A O 1
ATOM 1949 N N . SER A 1 256 ? -31.195 -22.060 -22.773 1.00 29.56 256 SER A N 1
ATOM 1950 C CA . SER A 1 256 ? -31.706 -21.530 -24.058 1.00 29.56 256 SER A CA 1
ATOM 1951 C C . SER A 1 256 ? -32.084 -20.031 -23.970 1.00 29.56 256 SER A C 1
ATOM 1953 O O . SER A 1 256 ? -32.914 -19.625 -23.169 1.00 29.56 256 SER A O 1
ATOM 1955 N N . ALA A 1 257 ? -31.398 -19.226 -24.793 1.00 25.92 257 ALA A N 1
ATOM 1956 C CA . ALA A 1 257 ? -31.414 -17.754 -24.957 1.00 25.92 257 ALA A CA 1
ATOM 1957 C C . ALA A 1 257 ? -32.668 -17.245 -25.750 1.00 25.92 257 ALA A C 1
ATOM 1959 O O . ALA A 1 257 ? -33.570 -18.068 -25.908 1.00 25.92 257 ALA A O 1
ATOM 1960 N N . PRO A 1 258 ? -32.775 -16.026 -26.372 1.00 38.75 258 PRO A N 1
ATOM 1961 C CA . PRO A 1 258 ? -31.899 -14.831 -26.476 1.00 38.75 258 PRO A CA 1
ATOM 1962 C C . PRO A 1 258 ? -32.698 -13.459 -26.392 1.00 38.75 258 PRO A C 1
ATOM 1964 O O . PRO A 1 258 ? -33.522 -13.360 -25.490 1.00 38.75 258 PRO A O 1
ATOM 1967 N N . PRO A 1 259 ? -32.479 -12.367 -27.190 1.00 42.62 259 PRO A N 1
ATOM 1968 C CA . PRO A 1 259 ? -31.833 -11.111 -26.736 1.00 42.62 259 PRO A CA 1
ATOM 1969 C C . PRO A 1 259 ? -32.557 -9.759 -27.073 1.00 42.62 259 PRO A C 1
ATOM 1971 O O . PRO A 1 259 ? -33.447 -9.736 -27.911 1.00 42.62 259 PRO A O 1
ATOM 1974 N N . SER A 1 260 ? -32.035 -8.632 -26.529 1.00 29.72 260 SER A N 1
ATOM 1975 C CA . SER A 1 260 ? -31.994 -7.238 -27.097 1.00 29.72 260 SER A CA 1
ATOM 1976 C C . SER A 1 260 ? -33.339 -6.500 -27.397 1.00 29.72 260 SER A C 1
ATOM 1978 O O . SER A 1 260 ? -34.361 -7.170 -27.439 1.00 29.72 260 SER A O 1
ATOM 1980 N N . PRO A 1 261 ? -33.423 -5.147 -27.605 1.00 40.03 261 PRO A N 1
ATOM 1981 C CA . PRO A 1 261 ? -32.418 -4.229 -28.169 1.00 40.03 261 PRO A CA 1
ATOM 1982 C C . PRO A 1 261 ? -32.325 -2.794 -27.569 1.00 40.03 261 PRO A C 1
ATOM 1984 O O . PRO A 1 261 ? -32.843 -2.469 -26.507 1.00 40.03 261 PRO A O 1
ATOM 1987 N N . SER A 1 262 ? -31.557 -1.985 -28.300 1.00 28.08 262 SER A N 1
ATOM 1988 C CA . SER A 1 262 ? -30.901 -0.693 -28.076 1.00 28.08 262 SER A CA 1
ATOM 1989 C C . SER A 1 262 ? -31.741 0.570 -28.380 1.00 28.08 262 SER A C 1
ATOM 1991 O O . SER A 1 262 ? -32.483 0.548 -29.353 1.00 28.08 262 SER A O 1
ATOM 1993 N N . ALA A 1 263 ? -31.421 1.678 -27.673 1.00 27.58 263 ALA A N 1
ATOM 1994 C CA . ALA A 1 263 ? -31.367 3.112 -28.096 1.00 27.58 263 ALA A CA 1
ATOM 1995 C C . ALA A 1 263 ? -32.677 3.804 -28.612 1.00 27.58 263 ALA A C 1
ATOM 1997 O O . ALA A 1 263 ? -33.619 3.080 -28.913 1.00 27.58 263 ALA A O 1
ATOM 1998 N N . PRO A 1 264 ? -32.797 5.164 -28.747 1.00 35.22 264 PRO A N 1
ATOM 1999 C CA . PRO A 1 264 ? -31.741 6.182 -28.916 1.00 35.22 264 PRO A CA 1
ATOM 2000 C C . PRO A 1 264 ? -31.889 7.569 -28.215 1.00 35.22 264 PRO A C 1
ATOM 2002 O O . PRO A 1 264 ? -32.898 7.904 -27.607 1.00 35.22 264 PRO A O 1
ATOM 2005 N N . LEU A 1 265 ? -30.775 8.311 -28.324 1.00 27.02 265 LEU A N 1
ATOM 2006 C CA . LEU A 1 265 ? -30.483 9.758 -28.466 1.00 27.02 265 LEU A CA 1
ATOM 2007 C C . LEU A 1 265 ? -31.632 10.796 -28.508 1.00 27.02 265 LEU A C 1
ATOM 2009 O O . LEU A 1 265 ? -32.592 10.613 -29.246 1.00 27.02 265 LEU A O 1
ATOM 2013 N N . ASP A 1 266 ? -31.451 11.936 -27.819 1.00 25.83 266 ASP A N 1
ATOM 2014 C CA . ASP A 1 266 ? -31.154 13.278 -28.393 1.00 25.83 266 ASP A CA 1
ATOM 2015 C C . ASP A 1 266 ? -31.456 14.429 -27.405 1.00 25.83 266 ASP A C 1
ATOM 2017 O O . ASP A 1 266 ? -32.376 14.343 -26.596 1.00 25.83 266 ASP A O 1
ATOM 2021 N N . GLY A 1 267 ? -30.718 15.546 -27.522 1.00 26.58 267 GLY A N 1
ATOM 2022 C CA . GLY A 1 267 ? -31.209 16.863 -27.079 1.00 26.58 267 GLY A CA 1
ATOM 2023 C C . GLY A 1 267 ? -30.205 17.784 -26.380 1.00 26.58 267 GLY A C 1
ATOM 2024 O O . GLY A 1 267 ? -30.204 17.898 -25.159 1.00 26.58 267 GLY A O 1
ATOM 2025 N N . ALA A 1 268 ? -29.394 18.496 -27.164 1.00 25.34 268 ALA A N 1
ATOM 2026 C CA . ALA A 1 268 ? -28.579 19.634 -26.736 1.00 25.34 268 ALA A CA 1
ATOM 2027 C C . ALA A 1 268 ? -29.355 20.968 -26.800 1.00 25.34 268 ALA A C 1
ATOM 2029 O O . ALA A 1 268 ? -30.134 21.155 -27.728 1.00 25.34 268 ALA A O 1
ATOM 2030 N N . SER A 1 269 ? -29.063 21.908 -25.887 1.00 28.08 269 SER A N 1
ATOM 2031 C CA . SER A 1 269 ? -28.903 23.373 -26.104 1.00 28.08 269 SER A CA 1
ATOM 2032 C C . SER A 1 269 ? -28.844 24.060 -24.726 1.00 28.08 269 SER A C 1
ATOM 2034 O O . SER A 1 269 ? -29.773 23.900 -23.942 1.00 28.08 269 SER A O 1
ATOM 2036 N N . ASP A 1 270 ? -27.732 24.629 -24.261 1.00 25.08 270 ASP A N 1
ATOM 2037 C CA . ASP A 1 270 ? -27.029 25.862 -24.669 1.00 25.08 270 ASP A CA 1
ATOM 2038 C C . ASP A 1 270 ? -27.649 27.172 -24.127 1.00 25.08 270 ASP A C 1
ATOM 2040 O O . ASP A 1 270 ? -28.860 27.377 -24.174 1.00 25.08 270 ASP A O 1
ATOM 2044 N N . ARG A 1 271 ? -26.729 28.077 -23.741 1.00 27.58 271 ARG A N 1
ATOM 2045 C CA . ARG A 1 271 ? -26.810 29.502 -23.350 1.00 27.58 271 ARG A CA 1
ATOM 2046 C C . ARG A 1 271 ? -26.862 29.809 -21.843 1.00 27.58 271 ARG A C 1
ATOM 2048 O O . ARG A 1 271 ? -27.688 29.280 -21.124 1.00 27.58 271 ARG A O 1
ATOM 2055 N N . SER A 1 272 ? -26.086 30.746 -21.289 1.00 27.12 272 SER A N 1
ATOM 2056 C CA . SER A 1 272 ? -24.979 31.569 -21.802 1.00 27.12 272 SER A CA 1
ATOM 2057 C C . SER A 1 272 ? -24.448 32.497 -20.691 1.00 27.12 272 SER A C 1
ATOM 2059 O O . SER A 1 272 ? -25.247 33.064 -19.957 1.00 27.12 272 SER A O 1
ATOM 2061 N N . ARG A 1 273 ? -23.134 32.772 -20.752 1.00 26.34 273 ARG A N 1
ATOM 2062 C CA . ARG A 1 273 ? -22.425 34.054 -20.498 1.00 26.34 273 ARG A CA 1
ATOM 2063 C C . ARG A 1 273 ? -22.300 34.645 -19.084 1.00 26.34 273 ARG A C 1
ATOM 2065 O O . ARG A 1 273 ? -23.259 35.136 -18.506 1.00 26.34 273 ARG A O 1
ATOM 2072 N N . SER A 1 274 ? -21.030 34.848 -18.713 1.00 26.75 274 SER A N 1
ATOM 2073 C CA . SER A 1 274 ? -20.336 36.115 -18.346 1.00 26.75 274 SER A CA 1
ATOM 2074 C C . SER A 1 274 ? -19.316 35.815 -17.230 1.00 26.75 274 SER A C 1
ATOM 2076 O O . SER A 1 274 ? -19.543 34.907 -16.449 1.00 26.75 274 SER A O 1
ATOM 2078 N N . ALA A 1 275 ? -18.158 36.446 -17.061 1.00 25.89 275 ALA A N 1
ATOM 2079 C CA . ALA A 1 275 ? -17.331 37.359 -17.833 1.00 25.89 275 ALA A CA 1
ATOM 2080 C C . ALA A 1 275 ? -15.901 37.217 -17.264 1.00 25.89 275 ALA A C 1
ATOM 2082 O O . ALA A 1 275 ? -15.699 36.850 -16.109 1.00 25.89 275 ALA A O 1
ATOM 2083 N N . SER A 1 276 ? -14.919 37.498 -18.106 1.00 24.14 276 SER A N 1
ATOM 2084 C CA . SER A 1 276 ? -13.482 37.536 -17.840 1.00 24.14 276 SER A CA 1
ATOM 2085 C C . SER A 1 276 ? -13.066 38.532 -16.753 1.00 24.14 276 SER A C 1
ATOM 2087 O O . SER A 1 276 ? -13.485 39.684 -16.823 1.00 24.14 276 SER A O 1
ATOM 2089 N N . LEU A 1 277 ? -12.108 38.153 -15.900 1.00 25.72 277 LEU A N 1
ATOM 2090 C CA . LEU A 1 277 ? -11.098 39.062 -15.344 1.00 25.72 277 LEU A CA 1
ATOM 2091 C C . LEU A 1 277 ? -9.761 38.320 -15.189 1.00 25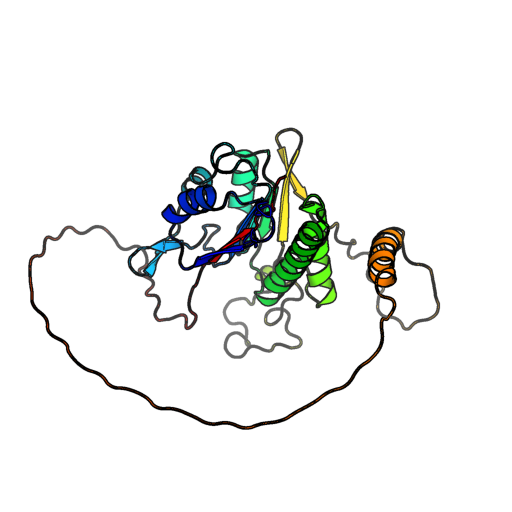.72 277 LEU A C 1
ATOM 2093 O O . LEU A 1 277 ? -9.690 37.206 -14.681 1.00 25.72 277 LEU A O 1
ATOM 2097 N N . SER A 1 278 ? -8.719 38.953 -15.720 1.00 24.08 278 SER A N 1
ATOM 2098 C CA . SER A 1 278 ? -7.343 38.481 -15.846 1.00 24.08 278 SER A CA 1
ATOM 2099 C C . SER A 1 278 ? -6.516 38.877 -14.623 1.00 24.08 278 SER A C 1
ATOM 2101 O O . SER A 1 278 ? -6.511 40.051 -14.260 1.00 24.08 278 SER A O 1
ATOM 2103 N N . SER A 1 279 ? -5.697 37.961 -14.104 1.00 26.03 279 SER A N 1
ATOM 2104 C CA . SER A 1 279 ? -4.409 38.314 -13.493 1.00 26.03 279 SER A CA 1
ATOM 2105 C C . SER A 1 279 ? -3.437 37.137 -13.594 1.00 26.03 279 SER A C 1
ATOM 2107 O O . SER A 1 279 ? -3.691 36.058 -13.064 1.00 26.03 279 SER A O 1
ATOM 2109 N N . ALA A 1 280 ? -2.349 37.365 -14.326 1.00 24.81 280 ALA A N 1
ATOM 2110 C CA . ALA A 1 280 ? -1.246 36.449 -14.590 1.00 24.81 280 ALA A CA 1
ATOM 2111 C C . ALA A 1 280 ? -0.395 36.157 -13.342 1.00 24.81 280 ALA A C 1
ATOM 2113 O O . ALA A 1 280 ? -0.233 37.065 -12.537 1.00 24.81 280 ALA A O 1
ATOM 2114 N N . LEU A 1 281 ? 0.178 34.942 -13.246 1.00 24.80 281 LEU A N 1
ATOM 2115 C CA . LEU A 1 281 ? 1.421 34.531 -12.544 1.00 24.80 281 LEU A CA 1
ATOM 2116 C C . LEU A 1 281 ? 1.766 33.057 -12.955 1.00 24.80 281 LEU A C 1
ATOM 2118 O O . LEU A 1 281 ? 0.915 32.408 -13.566 1.00 24.80 281 LEU A O 1
ATOM 2122 N N . PRO A 1 282 ? 3.007 32.550 -12.759 1.00 26.50 282 PRO A N 1
ATOM 2123 C CA . PRO A 1 282 ? 3.828 31.985 -13.842 1.00 26.50 282 PRO A CA 1
ATOM 2124 C C . PRO A 1 282 ? 3.774 30.458 -14.034 1.00 26.50 282 PRO A C 1
ATOM 2126 O O . PRO A 1 282 ? 3.347 29.697 -13.168 1.00 26.50 282 PRO A O 1
ATOM 2129 N N . ASP A 1 283 ? 4.273 30.044 -15.205 1.00 30.92 283 ASP A N 1
ATOM 2130 C CA . ASP A 1 283 ? 4.400 28.673 -15.704 1.00 30.92 283 ASP A CA 1
ATOM 2131 C C . ASP A 1 283 ? 5.079 27.711 -14.719 1.00 30.92 283 ASP A C 1
ATOM 2133 O O . ASP A 1 283 ? 6.290 27.745 -14.498 1.00 30.92 283 ASP A O 1
ATOM 2137 N N . SER A 1 284 ? 4.292 26.762 -14.219 1.00 27.69 284 SER A N 1
ATOM 2138 C CA . SER A 1 284 ? 4.779 25.450 -13.801 1.00 27.69 284 SER A CA 1
ATOM 2139 C C . SER A 1 284 ? 4.008 24.386 -14.587 1.00 27.69 284 SER A C 1
ATOM 2141 O O . SER A 1 284 ? 2.781 24.386 -14.650 1.00 27.69 284 SER A O 1
ATOM 2143 N N . ALA A 1 285 ? 4.785 23.566 -15.297 1.00 30.38 285 ALA A N 1
ATOM 2144 C CA . ALA A 1 285 ? 4.438 22.439 -16.159 1.00 30.38 285 ALA A CA 1
ATOM 2145 C C . ALA A 1 285 ? 2.964 21.973 -16.149 1.00 30.38 285 ALA A C 1
ATOM 2147 O O . ALA A 1 285 ? 2.561 21.098 -15.384 1.00 30.38 285 ALA A O 1
ATOM 2148 N N . LYS A 1 286 ? 2.180 22.485 -17.104 1.00 25.50 286 LYS A N 1
ATOM 2149 C CA . LYS A 1 286 ? 0.889 21.912 -17.503 1.00 25.50 286 LYS A CA 1
ATOM 2150 C C . LYS A 1 286 ? 1.136 20.614 -18.280 1.00 25.50 286 LYS A C 1
ATOM 2152 O O . LYS A 1 286 ? 1.323 20.657 -19.493 1.00 25.50 286 LYS A O 1
ATOM 2157 N N . TYR A 1 287 ? 1.119 19.462 -17.616 1.00 29.23 287 TYR A N 1
ATOM 2158 C CA . TYR A 1 287 ? 0.960 18.183 -18.313 1.00 29.23 287 TYR A CA 1
ATOM 2159 C C . TYR A 1 287 ? -0.533 17.877 -18.465 1.00 29.23 287 TYR A C 1
ATOM 2161 O O . TYR A 1 287 ? -1.250 17.671 -17.491 1.00 29.23 287 TYR A O 1
ATOM 2169 N N . SER A 1 288 ? -1.013 17.899 -19.710 1.00 26.88 288 SER A N 1
ATOM 2170 C CA . SER A 1 288 ? -2.368 17.480 -20.072 1.00 26.88 288 SER A CA 1
ATOM 2171 C C . SER A 1 288 ? -2.456 15.954 -20.056 1.00 26.88 288 SER A C 1
ATOM 2173 O O . SER A 1 288 ? -1.635 15.279 -20.679 1.00 26.88 288 SER A O 1
ATOM 2175 N N . ALA A 1 289 ? -3.484 15.411 -19.401 1.00 30.23 289 ALA A N 1
ATOM 2176 C CA . ALA A 1 289 ? -3.779 13.980 -19.257 1.00 30.23 289 ALA A CA 1
ATOM 2177 C C . ALA A 1 289 ? -4.152 13.255 -20.576 1.00 30.23 289 ALA A C 1
ATOM 2179 O O . ALA A 1 289 ? -4.811 12.220 -20.566 1.00 30.23 289 ALA A O 1
ATOM 2180 N N . ARG A 1 290 ? -3.740 13.773 -21.740 1.00 27.83 290 ARG A N 1
ATOM 2181 C CA . ARG A 1 290 ? -4.043 13.206 -23.065 1.00 27.83 290 ARG A CA 1
ATOM 2182 C C . ARG A 1 290 ? -2.905 12.408 -23.707 1.00 27.83 290 ARG A C 1
ATOM 2184 O O . ARG A 1 290 ? -3.061 11.973 -24.843 1.00 27.83 290 ARG A O 1
ATOM 2191 N N . GLN A 1 291 ? -1.793 12.188 -23.004 1.00 28.11 291 GLN A N 1
ATOM 2192 C CA . GLN A 1 291 ? -0.624 11.474 -23.547 1.00 28.11 291 GLN A CA 1
ATOM 2193 C C . GLN A 1 291 ? -0.233 10.181 -22.821 1.00 28.11 291 GLN A C 1
ATOM 2195 O O . GLN A 1 291 ? 0.714 9.520 -23.233 1.00 28.11 291 GLN A O 1
ATOM 2200 N N . LEU A 1 292 ? -0.994 9.759 -21.812 1.00 31.22 292 LEU A N 1
ATOM 2201 C CA . LEU A 1 292 ? -0.853 8.441 -21.198 1.00 31.22 292 LEU A CA 1
ATOM 2202 C C . LEU A 1 292 ? -2.205 7.741 -21.305 1.00 31.22 292 LEU A C 1
ATOM 2204 O O . LEU A 1 292 ? -3.122 8.004 -20.534 1.00 31.22 292 LEU A O 1
ATOM 2208 N N . GLY A 1 293 ? -2.354 6.908 -22.336 1.00 27.12 293 GLY A N 1
ATOM 2209 C CA . GLY A 1 293 ? -3.517 6.046 -22.514 1.00 27.12 293 GLY A CA 1
ATOM 2210 C C . GLY A 1 293 ? -3.596 5.032 -21.376 1.00 27.12 293 GLY A C 1
ATOM 2211 O O . GLY A 1 293 ? -3.050 3.941 -21.476 1.00 27.12 293 GLY A O 1
ATOM 2212 N N . GLY A 1 294 ? -4.257 5.416 -20.290 1.00 27.27 294 GLY A N 1
ATOM 2213 C CA . GLY A 1 294 ? -4.500 4.590 -19.118 1.00 27.27 294 GLY A CA 1
ATOM 2214 C C . GLY A 1 294 ? -5.303 5.395 -18.105 1.00 27.27 294 GLY A C 1
ATOM 2215 O O . GLY A 1 294 ? -4.871 6.453 -17.665 1.00 27.27 294 GLY A O 1
ATOM 2216 N N . SER A 1 295 ? -6.505 4.930 -17.774 1.00 28.00 295 SER A N 1
ATOM 2217 C CA . SER A 1 295 ? -7.366 5.550 -16.766 1.00 28.00 295 SER A CA 1
ATOM 2218 C C . SER A 1 295 ? -6.644 5.561 -15.411 1.00 28.00 295 SER A C 1
ATOM 2220 O O . SER A 1 295 ? -6.560 4.517 -14.768 1.00 28.00 295 SER A O 1
ATOM 2222 N N . ALA A 1 296 ? -6.151 6.719 -14.965 1.00 28.03 296 ALA A N 1
ATOM 2223 C CA . ALA A 1 296 ? -5.579 6.913 -13.633 1.00 28.03 296 ALA A CA 1
ATOM 2224 C C . ALA A 1 296 ? -6.697 6.885 -12.577 1.00 28.03 296 ALA A C 1
ATOM 2226 O O . ALA A 1 296 ? -7.147 7.917 -12.103 1.00 28.03 296 ALA A O 1
ATOM 2227 N N . ARG A 1 297 ? -7.209 5.693 -12.257 1.00 31.25 297 ARG A N 1
ATOM 2228 C CA . ARG A 1 297 ? -8.172 5.500 -11.166 1.00 31.25 297 ARG A CA 1
ATOM 2229 C C . ARG A 1 297 ? -7.401 5.128 -9.910 1.00 31.25 297 ARG A C 1
ATOM 2231 O O . ARG A 1 297 ? -7.027 3.969 -9.745 1.00 31.25 297 ARG A O 1
ATOM 2238 N N . SER A 1 298 ? -7.168 6.106 -9.041 1.00 31.58 298 SER A N 1
ATOM 2239 C CA . SER A 1 298 ? -6.811 5.827 -7.650 1.00 31.58 298 SER A CA 1
ATOM 2240 C C . SER A 1 298 ? -8.047 5.274 -6.934 1.00 31.58 298 SER A C 1
ATOM 2242 O O . SER A 1 298 ? -9.164 5.750 -7.152 1.00 31.58 298 SER A O 1
ATOM 2244 N N . ALA A 1 299 ? -7.864 4.247 -6.109 1.00 33.16 299 ALA A N 1
ATOM 2245 C CA . ALA A 1 299 ? -8.920 3.696 -5.266 1.00 33.16 299 ALA A CA 1
ATOM 2246 C C . ALA A 1 299 ? -8.414 3.591 -3.829 1.00 33.16 299 ALA A C 1
ATOM 2248 O O . ALA A 1 299 ? -7.334 3.039 -3.586 1.00 33.16 299 ALA A O 1
ATOM 2249 N N . VAL A 1 300 ? -9.205 4.102 -2.886 1.00 37.47 300 VAL A N 1
ATOM 2250 C CA . VAL A 1 300 ? -8.982 3.873 -1.459 1.00 37.47 300 VAL A CA 1
ATOM 2251 C C . VAL A 1 300 ? -9.887 2.735 -1.013 1.00 37.47 300 VAL A C 1
ATOM 2253 O O . VAL A 1 300 ? -11.100 2.834 -1.154 1.00 37.47 300 VAL A O 1
ATOM 2256 N N . ALA A 1 301 ? -9.315 1.641 -0.508 1.00 32.00 301 ALA A N 1
ATOM 2257 C CA . ALA A 1 301 ? -10.082 0.493 -0.025 1.00 32.00 301 ALA A CA 1
ATOM 2258 C C . ALA A 1 301 ? -9.957 0.332 1.496 1.00 32.00 301 ALA A C 1
ATOM 2260 O O . ALA A 1 301 ? -8.855 0.345 2.043 1.00 32.00 301 ALA A O 1
ATOM 2261 N N . ALA A 1 302 ? -11.088 0.153 2.177 1.00 32.69 302 ALA A N 1
ATOM 2262 C CA . ALA A 1 302 ? -11.191 0.049 3.630 1.00 32.69 302 ALA A CA 1
ATOM 2263 C C . ALA A 1 302 ? -11.653 -1.357 4.044 1.00 32.69 302 ALA A C 1
ATOM 2265 O O . ALA A 1 302 ? -12.754 -1.766 3.675 1.00 32.69 302 ALA A O 1
ATOM 2266 N N . ALA A 1 303 ? -10.836 -2.086 4.817 1.00 31.73 303 ALA A N 1
ATOM 2267 C CA . ALA A 1 303 ? -11.196 -3.409 5.333 1.00 31.73 303 ALA A CA 1
ATOM 2268 C C . ALA A 1 303 ? -11.799 -3.315 6.747 1.00 31.73 303 ALA A C 1
ATOM 2270 O O . ALA A 1 303 ? -11.104 -2.921 7.689 1.00 31.73 303 ALA A O 1
ATOM 2271 N N . ALA A 1 304 ? -13.071 -3.679 6.921 1.00 35.88 304 ALA A N 1
ATOM 2272 C CA . ALA A 1 304 ? -13.765 -3.663 8.213 1.00 35.88 304 ALA A CA 1
ATOM 2273 C C . ALA A 1 304 ? -13.899 -5.087 8.777 1.00 35.88 304 ALA A C 1
ATOM 2275 O O . ALA A 1 304 ? -14.248 -6.009 8.055 1.00 35.88 304 ALA A O 1
ATOM 2276 N N . GLY A 1 305 ? -13.653 -5.287 10.074 1.00 30.44 305 GLY A N 1
ATOM 2277 C CA . GLY A 1 305 ? -14.122 -6.489 10.787 1.00 30.44 305 GLY A CA 1
ATOM 2278 C C . GLY A 1 305 ? -15.382 -6.158 11.582 1.00 30.44 305 GLY A C 1
ATOM 2279 O O . GLY A 1 305 ? -15.622 -4.988 11.866 1.00 30.44 305 GLY A O 1
ATOM 2280 N N . SER A 1 306 ? -16.152 -7.135 12.027 1.00 30.88 306 SER A N 1
ATOM 2281 C CA . SER A 1 306 ? -17.178 -6.906 13.056 1.00 30.88 306 SER A CA 1
ATOM 2282 C C . SER A 1 306 ? -16.507 -6.884 14.443 1.00 30.88 306 SER A C 1
ATOM 2284 O O . SER A 1 306 ? -15.371 -7.346 14.594 1.00 30.88 306 SER A O 1
ATOM 2286 N N . ALA A 1 307 ? -17.125 -6.250 15.433 1.00 30.72 307 ALA A N 1
ATOM 2287 C CA . ALA A 1 307 ? -16.809 -6.424 16.853 1.00 30.72 307 ALA A CA 1
ATOM 2288 C C . ALA A 1 307 ? -18.121 -6.838 17.553 1.00 30.72 307 ALA A C 1
ATOM 2290 O O . ALA A 1 307 ? -19.172 -6.471 17.021 1.00 30.72 307 ALA A O 1
ATOM 2291 N N . PRO A 1 308 ? -18.058 -7.640 18.632 1.00 34.88 308 PRO A N 1
ATOM 2292 C CA . PRO A 1 308 ? -19.223 -8.286 19.244 1.00 34.88 308 PRO A CA 1
ATOM 2293 C C . PRO A 1 308 ? -20.229 -7.303 19.849 1.00 34.88 308 PRO A C 1
ATOM 2295 O O . PRO A 1 308 ? -19.802 -6.204 20.273 1.00 34.88 308 PRO A O 1
#

Foldseek 3Di:
DDDDPDDPCPPPQKDKDKLADLVVLLVVCQVNLFQEKEWAFEADQQFRWHADPVRDTDRDDLVSNLVSDDCVSRVNHAEYEHLYAQNVVSQQVNCLVPQRHKYKYFNAHFDPVLSVQLVVQLVVLVVVCQVVVHDDDNVVSNVSSVVSSVVVQAAADHLVVQADDPPDPCPVPQDCPPRCNSPPSHGTHIWMWHDDPSHIDIDHPPDDPPVPDPDDDDDDDDDDDDPVCVVVVVVVVVVVVVDDDDDDDDDDDDDDDDDDDDDDDDDDDDDDDDDDDDDDDDDDDDDDPPPDPDPRITMMMGGDHDDD

Organism: Emiliania huxleyi (NCBI:txid2903)

pLDDT: mean 71.76, std 29.54, range [24.08, 98.69]

Radius of gyration: 25.13 Å; chains: 1; bounding box: 71×76×51 Å

Sequence (308 aa):
PSLPPSLLLTGRHLAVEPAASIGDLAPAVLAHNPRIILFSGHSFMGSLAFELDDGRIDLPPAAAFISQLSREAAPRLQCVFLNGCHTAALGHKLVEEMPWLCVICWCSITEDAAARAFATGFYDAVGDFIFNEEQIRIELAYWLGLKRMYDQGFRLGDPATYLHPPGHPHHSAPVFRGCDGCCPPVHGNVVLLASFEKRVCVLRPSLPSQADEPRRSTPPVRSTPPRLHARLAAHARRLSLGAGPAGHREGGQRDSAPPSPSAPLDGASDRSRSASLSSALPDSAKYSARQLGGSARSAVAAAAGSAP

Secondary structure (DSSP, 8-state):
-PPP--S-----SEEEEET--GGGHHHHHHHH--SEEEEES-EETTEE-EE-TTSPEE---HHHHHTT--TTT-TT--EEEEESTTTHHHHHHHHHH-TT-EEEEESS---HHHHHHHHHHHHHHHHHHHHTTPPP-HHHHHHHHHHHHHHTT---B-GGGTSPPTT-TTSSS---SS-TTTS-S--B-EEEEEEETTEEEEE---PPPGGG-----------PPPHHHHHHHHHHHHHHTT----------------------------------------------TTSS-S----EEEEEPPP--